Protein AF-A0A7W6WIS1-F1 (afdb_monomer)

Structure (mmCIF, N/CA/C/O backbone):
data_AF-A0A7W6WIS1-F1
#
_entry.id   AF-A0A7W6WIS1-F1
#
loop_
_atom_site.group_PDB
_atom_site.id
_atom_site.type_symbol
_atom_site.label_atom_id
_atom_site.label_alt_id
_atom_site.label_comp_id
_atom_site.label_asym_id
_atom_site.label_entity_id
_atom_site.label_seq_id
_atom_site.pdbx_PDB_ins_code
_atom_site.Cartn_x
_atom_site.Cartn_y
_atom_site.Cartn_z
_atom_site.occupancy
_atom_site.B_iso_or_equiv
_atom_site.auth_seq_id
_atom_site.auth_comp_id
_atom_site.auth_asym_id
_atom_site.auth_atom_id
_atom_site.pdbx_PDB_model_num
ATOM 1 N N . MET A 1 1 ? -1.679 -9.672 -20.463 1.00 45.22 1 MET A N 1
ATOM 2 C CA . MET A 1 1 ? -1.069 -9.998 -19.154 1.00 45.22 1 MET A CA 1
ATOM 3 C C . MET A 1 1 ? -0.743 -8.676 -18.478 1.00 45.22 1 MET A C 1
ATOM 5 O O . MET A 1 1 ? -0.171 -7.829 -19.155 1.00 45.22 1 MET A O 1
ATOM 9 N N . LEU A 1 2 ? -1.171 -8.458 -17.230 1.00 54.41 2 LEU A N 1
ATOM 10 C CA . LEU A 1 2 ? -0.867 -7.223 -16.492 1.00 54.41 2 LEU A CA 1
ATOM 11 C C . LEU A 1 2 ? 0.646 -7.152 -16.277 1.00 54.41 2 LEU A C 1
ATOM 13 O O . LEU A 1 2 ? 1.228 -8.064 -15.689 1.00 54.41 2 LEU A O 1
ATOM 17 N N . LYS A 1 3 ? 1.288 -6.112 -16.811 1.00 75.94 3 LYS A N 1
ATOM 18 C CA . LYS A 1 3 ? 2.716 -5.878 -16.600 1.00 75.94 3 LYS A CA 1
ATOM 19 C C . LYS A 1 3 ? 2.885 -5.294 -15.207 1.00 75.94 3 LYS A C 1
ATOM 21 O O . LYS A 1 3 ? 2.456 -4.173 -14.969 1.00 75.94 3 LYS A O 1
ATOM 26 N N . ARG A 1 4 ? 3.497 -6.053 -14.304 1.00 81.88 4 ARG A N 1
ATOM 27 C CA . ARG A 1 4 ? 3.847 -5.586 -12.961 1.00 81.88 4 ARG A CA 1
ATOM 28 C C . ARG A 1 4 ? 5.350 -5.503 -12.829 1.00 81.88 4 ARG A C 1
ATOM 30 O O . ARG A 1 4 ? 6.071 -6.318 -13.407 1.00 81.88 4 ARG A O 1
ATOM 37 N N . THR A 1 5 ? 5.816 -4.526 -12.069 1.00 92.19 5 THR A N 1
ATOM 38 C CA . THR A 1 5 ? 7.228 -4.423 -11.724 1.00 92.19 5 THR A CA 1
ATOM 39 C C . THR A 1 5 ? 7.525 -5.216 -10.445 1.00 92.19 5 THR A C 1
ATOM 41 O O . THR A 1 5 ? 6.625 -5.500 -9.638 1.00 92.19 5 THR A O 1
ATOM 44 N N . PRO A 1 6 ? 8.800 -5.557 -10.188 1.00 92.00 6 PRO A N 1
ATOM 45 C CA . PRO A 1 6 ? 9.217 -6.105 -8.901 1.00 92.00 6 PRO A CA 1
ATOM 46 C C . PRO A 1 6 ? 8.901 -5.178 -7.727 1.00 92.00 6 PRO A C 1
ATOM 48 O O . PRO A 1 6 ? 8.601 -5.664 -6.637 1.00 92.00 6 PRO A O 1
ATOM 51 N N . ILE A 1 7 ? 8.945 -3.857 -7.949 1.00 95.12 7 ILE A N 1
ATOM 52 C CA . ILE A 1 7 ? 8.652 -2.846 -6.928 1.00 95.12 7 ILE A CA 1
ATOM 53 C C . ILE A 1 7 ? 7.177 -2.957 -6.529 1.00 95.12 7 ILE A C 1
ATOM 55 O O . ILE A 1 7 ? 6.879 -3.191 -5.356 1.00 95.12 7 ILE A O 1
ATOM 59 N N . GLY A 1 8 ? 6.262 -2.895 -7.503 1.00 94.88 8 GLY A N 1
ATOM 60 C CA . GLY A 1 8 ? 4.827 -3.042 -7.258 1.00 94.88 8 GLY A CA 1
ATOM 61 C C . GLY A 1 8 ? 4.466 -4.383 -6.630 1.00 94.88 8 GLY A C 1
ATOM 62 O O . GLY A 1 8 ? 3.729 -4.423 -5.647 1.00 94.88 8 GLY A O 1
ATOM 63 N N . THR A 1 9 ? 5.057 -5.482 -7.108 1.00 93.25 9 THR A N 1
ATOM 64 C CA . THR A 1 9 ? 4.835 -6.823 -6.535 1.00 93.25 9 THR A CA 1
ATOM 65 C C . THR A 1 9 ? 5.248 -6.890 -5.065 1.00 93.25 9 THR A C 1
ATOM 67 O O . THR A 1 9 ? 4.516 -7.425 -4.229 1.00 93.25 9 THR A O 1
ATOM 70 N N . ARG A 1 10 ? 6.410 -6.325 -4.720 1.00 95.31 10 ARG A N 1
ATOM 71 C CA . ARG A 1 10 ? 6.910 -6.331 -3.344 1.00 95.31 10 ARG A CA 1
ATOM 72 C C . ARG A 1 10 ? 5.985 -5.554 -2.411 1.00 95.31 10 ARG A C 1
ATOM 74 O O . ARG A 1 10 ? 5.647 -6.073 -1.351 1.00 95.31 10 ARG A O 1
ATOM 81 N N . PHE A 1 11 ? 5.561 -4.350 -2.793 1.00 96.62 11 PHE A N 1
ATOM 82 C CA . PHE A 1 11 ? 4.676 -3.536 -1.955 1.00 96.62 11 PHE A CA 1
ATOM 83 C C . PHE A 1 11 ? 3.240 -4.063 -1.915 1.00 96.62 11 PHE A C 1
ATOM 85 O O . PHE A 1 11 ? 2.631 -4.045 -0.850 1.00 96.62 11 PHE A O 1
ATOM 92 N N . PHE A 1 12 ? 2.732 -4.652 -2.999 1.00 93.50 12 PHE A N 1
ATOM 93 C CA . PHE A 1 12 ? 1.453 -5.364 -2.977 1.00 93.50 12 PHE A CA 1
ATOM 94 C C . PHE A 1 12 ? 1.446 -6.502 -1.944 1.00 93.50 12 PHE A C 1
ATOM 96 O O . PHE A 1 12 ? 0.488 -6.645 -1.186 1.00 93.50 12 PHE A O 1
ATOM 103 N N . ASN A 1 13 ? 2.541 -7.262 -1.841 1.00 94.25 13 ASN A N 1
ATOM 104 C CA . ASN A 1 13 ? 2.677 -8.303 -0.821 1.00 94.25 13 ASN A CA 1
ATOM 105 C C . ASN A 1 13 ? 2.748 -7.732 0.605 1.00 94.25 13 ASN A C 1
ATOM 107 O O . ASN A 1 13 ? 2.237 -8.360 1.530 1.00 94.25 13 ASN A O 1
ATOM 111 N N . GLN A 1 14 ? 3.342 -6.550 0.805 1.00 95.50 14 GLN A N 1
ATOM 112 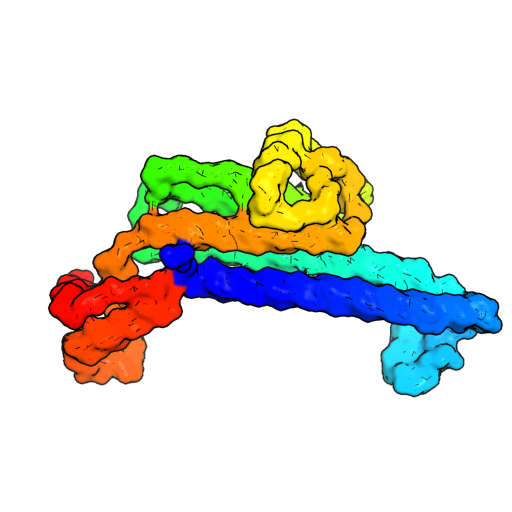C CA . GLN A 1 14 ? 3.296 -5.881 2.113 1.00 95.50 14 GLN A CA 1
ATOM 113 C C . GLN A 1 14 ? 1.877 -5.429 2.467 1.00 95.50 14 GLN A C 1
ATOM 115 O O . GLN A 1 14 ? 1.457 -5.586 3.608 1.00 95.50 14 GLN A O 1
ATOM 120 N N . MET A 1 15 ? 1.100 -4.963 1.488 1.00 93.69 15 MET A N 1
ATOM 121 C CA . MET A 1 15 ? -0.306 -4.619 1.703 1.00 93.69 15 MET A CA 1
ATOM 122 C C . MET A 1 15 ? -1.174 -5.835 2.035 1.00 93.69 15 MET A C 1
ATOM 124 O O . MET A 1 15 ? -2.085 -5.719 2.848 1.00 93.69 15 MET A O 1
ATOM 128 N N . ILE A 1 16 ? -0.895 -7.003 1.441 1.00 92.94 16 ILE A N 1
ATOM 129 C CA . ILE A 1 16 ? -1.543 -8.262 1.847 1.00 92.94 16 ILE A CA 1
ATOM 130 C C . ILE A 1 16 ? -1.246 -8.541 3.320 1.00 92.94 16 ILE A C 1
ATOM 132 O O . ILE A 1 16 ? -2.168 -8.758 4.093 1.00 92.94 16 ILE A O 1
ATOM 136 N N . ARG A 1 17 ? 0.022 -8.441 3.734 1.00 92.75 17 ARG A N 1
ATOM 137 C CA . ARG A 1 17 ? 0.398 -8.645 5.139 1.00 92.75 17 ARG A CA 1
ATOM 138 C C . ARG A 1 17 ? -0.292 -7.651 6.070 1.00 92.75 17 ARG A C 1
ATOM 140 O O . ARG A 1 17 ? -0.770 -8.062 7.117 1.00 92.75 17 ARG A O 1
ATOM 147 N N . ALA A 1 18 ? -0.367 -6.372 5.698 1.00 91.25 18 ALA A N 1
ATOM 148 C CA . ALA A 1 18 ? -1.072 -5.359 6.484 1.00 91.25 18 ALA A CA 1
ATOM 149 C C . ALA A 1 18 ? -2.564 -5.695 6.638 1.00 91.25 18 ALA A C 1
ATOM 151 O O . ALA A 1 18 ? -3.105 -5.616 7.738 1.00 91.25 18 ALA A O 1
ATOM 152 N N . ASN A 1 19 ? -3.203 -6.136 5.551 1.00 92.62 19 ASN A N 1
ATOM 153 C CA . ASN A 1 19 ? -4.582 -6.607 5.573 1.00 92.62 19 ASN A CA 1
ATOM 154 C C . ASN A 1 19 ? -4.755 -7.822 6.495 1.00 92.62 19 ASN A C 1
ATOM 156 O O . ASN A 1 19 ? -5.650 -7.827 7.332 1.00 92.62 19 ASN A O 1
ATOM 160 N N . ASP A 1 20 ? -3.879 -8.822 6.387 1.00 93.31 20 ASP A N 1
ATOM 161 C CA . ASP A 1 20 ? -3.940 -10.029 7.216 1.00 93.31 20 ASP A CA 1
ATOM 162 C C . ASP A 1 20 ? -3.787 -9.697 8.706 1.00 93.31 20 ASP A C 1
ATOM 164 O O . ASP A 1 20 ? -4.492 -10.266 9.537 1.00 93.31 20 ASP A O 1
ATOM 168 N N . GLN A 1 21 ? -2.921 -8.737 9.057 1.00 91.50 21 GLN A N 1
ATOM 169 C CA . GLN A 1 21 ? -2.792 -8.249 10.434 1.00 91.50 21 GLN A CA 1
ATOM 170 C C . GLN A 1 21 ? -4.061 -7.534 10.917 1.00 91.50 21 GLN A C 1
ATOM 172 O O . GLN A 1 21 ? -4.495 -7.771 12.044 1.00 91.50 21 GLN A O 1
ATOM 177 N N . ALA A 1 22 ? -4.693 -6.715 10.070 1.00 91.62 22 ALA A N 1
ATOM 178 C CA . ALA A 1 22 ? -5.959 -6.062 10.397 1.00 91.62 22 ALA A CA 1
ATOM 179 C C . ALA A 1 22 ? -7.079 -7.094 10.628 1.00 91.62 22 ALA A C 1
ATOM 181 O O . ALA A 1 22 ? -7.798 -7.023 11.625 1.00 91.62 22 ALA A O 1
ATOM 182 N N . CYS A 1 23 ? -7.188 -8.094 9.747 1.00 92.38 23 CYS A N 1
ATOM 183 C CA . CYS A 1 23 ? -8.146 -9.190 9.883 1.00 92.38 23 CYS A CA 1
ATOM 184 C C . CYS A 1 23 ? -7.886 -10.019 11.144 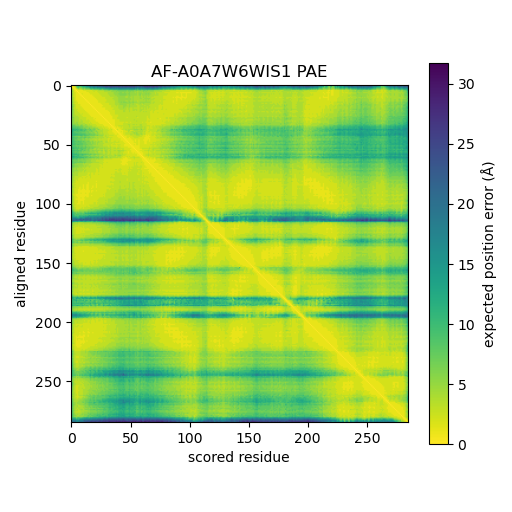1.00 92.38 23 CYS A C 1
ATOM 186 O O . CYS A 1 23 ? -8.823 -10.337 11.875 1.00 92.38 23 CYS A O 1
ATOM 188 N N . TYR A 1 24 ? -6.622 -10.346 11.424 1.00 92.38 24 TYR A N 1
ATOM 189 C CA . TYR A 1 24 ? -6.246 -11.090 12.621 1.00 92.38 24 TYR A CA 1
ATOM 190 C C . TYR A 1 24 ? -6.569 -10.312 13.901 1.00 92.38 24 TYR A C 1
ATOM 192 O O . TYR A 1 24 ? -7.156 -10.879 14.818 1.00 92.38 24 TYR A O 1
ATOM 200 N N . SER A 1 25 ? -6.267 -9.011 13.946 1.00 91.56 25 SER A N 1
ATOM 201 C CA . SER A 1 25 ? -6.617 -8.144 15.075 1.00 91.56 25 SER A CA 1
ATOM 202 C C . SER A 1 25 ? -8.134 -8.087 15.290 1.00 91.56 25 SER A C 1
ATOM 204 O O . SER A 1 25 ? -8.600 -8.317 16.406 1.00 91.56 25 SER A O 1
ATOM 206 N N . ALA A 1 26 ? -8.920 -7.876 14.228 1.00 91.38 26 ALA A N 1
ATOM 207 C CA . ALA A 1 26 ? -10.381 -7.877 14.315 1.00 91.38 26 ALA A CA 1
ATOM 208 C C . ALA A 1 26 ? -10.930 -9.221 14.833 1.00 91.38 26 ALA A C 1
ATOM 210 O O . ALA A 1 26 ? -11.784 -9.239 15.721 1.00 91.38 26 ALA A O 1
ATOM 211 N N . LEU A 1 27 ? -10.395 -10.344 14.339 1.00 93.69 27 LEU A N 1
ATOM 212 C CA . LEU A 1 27 ? -10.751 -11.686 14.802 1.00 93.69 27 LEU A CA 1
ATOM 213 C C . LEU A 1 27 ? -10.435 -11.875 16.292 1.00 93.69 27 LEU A C 1
ATOM 215 O O . LEU A 1 27 ? -11.295 -12.330 17.046 1.00 93.69 27 LEU A O 1
ATOM 219 N N . GLN A 1 28 ? -9.223 -11.509 16.722 1.00 93.62 28 GLN A N 1
ATOM 220 C CA . GLN A 1 28 ? -8.799 -11.608 18.119 1.00 93.62 28 GLN A CA 1
ATOM 221 C C . GLN A 1 28 ? -9.699 -10.789 19.044 1.00 93.62 28 GLN A C 1
ATOM 223 O O . GLN A 1 28 ? -10.125 -11.295 20.078 1.00 93.62 28 GLN A O 1
ATOM 228 N N . HIS A 1 29 ? -10.020 -9.547 18.676 1.00 92.88 29 HIS A N 1
ATOM 229 C CA . HIS A 1 29 ? -10.874 -8.689 19.495 1.00 92.88 29 HIS A CA 1
ATOM 230 C C . HIS A 1 29 ? -12.315 -9.203 19.569 1.00 92.88 29 HIS A C 1
ATOM 232 O O . HIS A 1 29 ? -12.900 -9.207 20.652 1.00 92.88 29 HIS A O 1
ATOM 238 N N . ALA A 1 30 ? -12.869 -9.696 18.457 1.00 92.00 30 ALA A N 1
ATOM 239 C CA . ALA A 1 30 ? -14.208 -10.279 18.433 1.00 92.00 30 ALA A CA 1
ATOM 240 C C . ALA A 1 30 ? -14.312 -11.559 19.282 1.00 92.00 30 ALA A C 1
ATOM 242 O O . ALA A 1 30 ? -15.342 -11.804 19.912 1.00 92.00 30 ALA A O 1
ATOM 243 N N . GLU A 1 31 ? -13.265 -12.386 19.296 1.00 94.06 31 GLU A N 1
ATOM 244 C CA . GLU A 1 31 ? -13.190 -13.581 20.141 1.00 94.06 31 GLU A CA 1
ATOM 245 C C . GLU A 1 31 ? -12.989 -13.221 21.617 1.00 94.06 31 GLU A C 1
ATOM 247 O O . GLU A 1 31 ? -13.728 -13.696 22.478 1.00 94.06 31 GLU A O 1
ATOM 252 N N . PHE A 1 32 ? -12.051 -12.318 21.912 1.00 91.56 32 PHE A N 1
ATOM 253 C CA . PHE A 1 32 ? -11.785 -11.854 23.271 1.00 91.56 32 PHE A CA 1
ATOM 254 C C . PHE A 1 32 ? -13.034 -11.248 23.914 1.00 91.56 32 PHE A C 1
ATOM 256 O O . PHE A 1 32 ? -13.382 -11.617 25.032 1.00 91.56 32 PHE A O 1
ATOM 263 N N . ALA A 1 33 ? -13.754 -10.380 23.193 1.00 91.75 33 ALA A N 1
ATOM 264 C CA . ALA A 1 33 ? -14.995 -9.773 23.672 1.00 91.75 33 ALA A CA 1
ATOM 265 C C . ALA A 1 33 ? -16.041 -10.825 24.080 1.00 91.75 33 ALA A C 1
ATOM 267 O O . ALA A 1 33 ? -16.691 -10.672 25.113 1.00 91.75 33 ALA A O 1
ATOM 268 N N . ARG A 1 34 ? -16.168 -11.919 23.312 1.00 91.12 34 ARG A N 1
ATOM 269 C CA . ARG A 1 34 ? -17.072 -13.032 23.642 1.00 91.12 34 ARG A CA 1
ATOM 270 C C . ARG A 1 34 ? -16.646 -13.761 24.914 1.00 91.12 34 ARG A C 1
ATOM 272 O O . ARG A 1 34 ? -17.498 -14.063 25.744 1.00 91.12 34 ARG A O 1
ATOM 279 N N . GLN A 1 35 ? -15.350 -14.004 25.091 1.00 88.50 35 GLN A N 1
ATOM 280 C CA . GLN A 1 35 ? -14.822 -14.709 26.263 1.00 88.50 35 GLN A CA 1
ATOM 281 C C . GLN A 1 35 ? -14.949 -13.887 27.550 1.00 88.50 35 GLN A C 1
ATOM 283 O O . GLN A 1 35 ? -15.300 -14.427 28.598 1.00 88.50 35 GLN A O 1
ATOM 288 N N . VAL A 1 36 ? -14.701 -12.575 27.488 1.00 90.88 36 VAL A N 1
ATOM 289 C CA . VAL A 1 36 ? -14.736 -11.720 28.686 1.00 90.88 36 VAL A CA 1
ATOM 290 C C . VAL A 1 36 ? -16.132 -11.257 29.080 1.00 90.88 36 VAL A C 1
ATOM 292 O O . VAL A 1 36 ? -16.307 -10.824 30.214 1.00 90.88 36 VAL A O 1
ATOM 295 N N . ALA A 1 37 ? -17.129 -11.362 28.196 1.00 91.06 37 ALA A N 1
ATOM 296 C CA . ALA A 1 37 ? -18.491 -10.911 28.482 1.00 91.06 37 ALA A CA 1
ATOM 297 C C . ALA A 1 37 ? -19.093 -11.591 29.726 1.00 91.06 37 ALA A C 1
ATOM 299 O O . ALA A 1 37 ? -19.661 -10.911 30.576 1.00 91.06 37 ALA A O 1
ATOM 300 N N . GLY A 1 38 ? -18.923 -12.912 29.868 1.00 90.00 38 GLY A N 1
ATOM 301 C CA . GLY A 1 38 ? -19.389 -13.648 31.051 1.00 90.00 38 GLY A CA 1
ATOM 302 C C . GLY A 1 38 ? -18.622 -13.261 32.317 1.00 90.00 38 GLY A C 1
ATOM 303 O O . GLY A 1 38 ? -19.218 -12.959 33.347 1.00 90.00 38 GLY A O 1
ATOM 304 N N . LEU A 1 39 ? -17.296 -13.154 32.210 1.00 88.94 39 LEU A N 1
ATOM 305 C CA . LEU A 1 39 ? -16.412 -12.785 33.321 1.00 88.94 39 LEU A CA 1
ATOM 306 C C . LEU A 1 39 ? -16.704 -11.379 33.862 1.00 88.94 39 LEU A C 1
ATOM 308 O O . LEU A 1 39 ? -16.693 -11.164 35.073 1.00 88.94 39 LEU A O 1
ATOM 312 N N . ALA A 1 40 ? -16.997 -10.430 32.970 1.00 89.75 40 ALA A N 1
ATOM 313 C CA . ALA A 1 40 ? -17.369 -9.065 33.322 1.00 89.75 40 ALA A CA 1
ATOM 314 C C . ALA A 1 40 ? -18.693 -8.993 34.102 1.00 89.75 40 ALA A C 1
ATOM 316 O O . ALA A 1 40 ? -18.855 -8.095 34.925 1.00 89.75 40 ALA A O 1
ATOM 317 N N . LEU A 1 41 ? -19.620 -9.929 33.865 1.00 90.75 41 LEU A N 1
ATOM 318 C CA . LEU A 1 41 ? -20.892 -10.022 34.588 1.00 90.75 41 LEU A CA 1
ATOM 319 C C . LEU A 1 41 ? -20.741 -10.740 35.932 1.00 90.75 41 LEU A C 1
ATOM 321 O O . LEU A 1 41 ? -21.304 -10.302 36.930 1.00 90.75 41 LEU A O 1
ATOM 325 N N . GLU A 1 42 ? -19.985 -11.837 35.963 1.00 93.62 42 GLU A N 1
ATOM 326 C CA . GLU A 1 42 ? -19.843 -12.682 37.152 1.00 93.62 42 GLU A CA 1
ATOM 327 C C . GLU A 1 42 ? -18.916 -12.073 38.208 1.00 93.62 42 GLU A C 1
ATOM 329 O O . GLU A 1 42 ? -19.165 -12.195 39.408 1.00 93.62 42 GLU A O 1
ATOM 334 N N . ARG A 1 43 ? -17.821 -11.437 37.775 1.00 94.31 43 ARG A N 1
ATOM 335 C CA . ARG A 1 43 ? -16.760 -10.934 38.659 1.00 94.31 43 ARG A CA 1
ATOM 336 C C . ARG A 1 43 ? -16.271 -9.550 38.215 1.00 94.31 43 ARG A C 1
ATOM 338 O O . ARG A 1 43 ? -15.079 -9.396 37.950 1.00 94.31 43 ARG A O 1
ATOM 345 N N . PRO A 1 44 ? -17.144 -8.526 38.159 1.00 95.12 44 PRO A N 1
ATOM 346 C CA . PRO A 1 44 ? -16.817 -7.222 37.574 1.00 95.12 44 PRO A CA 1
ATOM 347 C C . PRO A 1 44 ? -15.586 -6.554 38.198 1.00 95.12 44 PRO A C 1
ATOM 349 O O . PRO A 1 44 ? -14.835 -5.891 37.484 1.00 95.12 44 PRO A O 1
ATOM 352 N N . ASP A 1 45 ? -15.361 -6.757 39.500 1.00 97.06 45 ASP A N 1
ATOM 353 C CA . ASP A 1 45 ? -14.280 -6.125 40.261 1.00 97.06 45 ASP A CA 1
ATOM 354 C C . ASP A 1 45 ? -12.971 -6.917 40.310 1.00 97.06 45 ASP A C 1
ATOM 356 O O . ASP A 1 45 ? -11.955 -6.369 40.740 1.00 97.06 45 ASP A O 1
ATOM 360 N N . ALA A 1 46 ? -12.970 -8.181 39.874 1.00 95.69 46 ALA A N 1
ATOM 361 C CA . ALA A 1 46 ? -11.757 -8.989 39.879 1.00 95.69 46 ALA A CA 1
ATOM 362 C C . ALA A 1 46 ? -10.740 -8.412 38.888 1.00 95.69 46 ALA A C 1
ATOM 364 O O . ALA A 1 46 ? -11.089 -8.037 37.761 1.00 95.69 46 ALA A O 1
ATOM 365 N N . PHE A 1 47 ? -9.473 -8.341 39.292 1.00 96.06 47 PHE A N 1
ATOM 366 C CA . PHE A 1 47 ? -8.416 -7.921 38.383 1.00 96.06 47 PHE A CA 1
ATOM 367 C C . PHE A 1 47 ? -8.086 -9.029 37.380 1.00 96.06 47 PHE A C 1
ATOM 369 O O . PHE A 1 47 ? -8.209 -10.218 37.660 1.00 96.06 47 PHE A O 1
ATOM 376 N N . THR A 1 48 ? -7.606 -8.640 36.202 1.00 93.19 48 THR A N 1
ATOM 377 C CA . THR A 1 48 ? -7.104 -9.536 35.137 1.00 93.19 48 THR A CA 1
ATOM 378 C C . THR A 1 48 ? -6.215 -10.677 35.636 1.00 93.19 48 THR A C 1
ATOM 380 O O . THR A 1 48 ? -6.369 -11.805 35.179 1.00 93.19 48 THR A O 1
ATOM 383 N N . ALA A 1 49 ? -5.315 -10.406 36.581 1.00 94.38 49 ALA A N 1
ATOM 384 C CA . ALA A 1 49 ? -4.437 -11.386 37.215 1.00 94.38 49 ALA A CA 1
ATOM 385 C C . ALA A 1 49 ? -5.190 -12.504 37.954 1.00 94.38 49 ALA A C 1
ATOM 387 O O . ALA A 1 49 ? -4.731 -13.642 37.991 1.00 94.38 49 ALA A O 1
ATOM 388 N N . GLU A 1 50 ? -6.348 -12.185 38.530 1.00 94.12 50 GLU A N 1
ATOM 389 C CA . GLU A 1 50 ? -7.199 -13.123 39.269 1.00 94.12 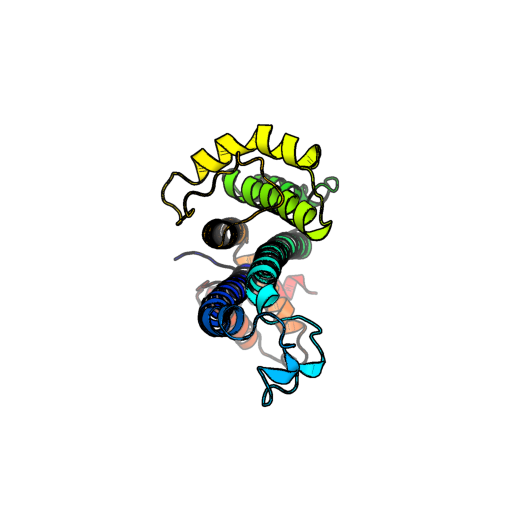50 GLU A CA 1
ATOM 390 C C . GLU A 1 50 ? -8.115 -13.943 38.351 1.00 94.12 50 GLU A C 1
ATOM 392 O O . GLU A 1 50 ? -8.721 -14.923 38.789 1.00 94.12 50 GLU A O 1
ATOM 397 N N . ILE A 1 51 ? -8.273 -13.501 37.102 1.00 92.88 51 ILE A N 1
ATOM 398 C CA . ILE A 1 51 ? -9.176 -14.095 36.112 1.00 92.88 51 ILE A CA 1
ATOM 399 C C . ILE A 1 51 ? -8.396 -14.949 35.110 1.00 92.88 51 ILE A C 1
ATOM 401 O O . ILE A 1 51 ? -8.858 -16.013 34.715 1.00 92.88 51 ILE A O 1
ATOM 405 N N . PHE A 1 52 ? -7.200 -14.506 34.720 1.00 92.50 52 PHE A N 1
ATOM 406 C CA . PHE A 1 52 ? -6.334 -15.174 33.750 1.00 92.50 52 PHE A CA 1
ATOM 407 C C . PHE A 1 52 ? -5.054 -15.680 34.421 1.00 92.50 52 PHE A C 1
ATOM 409 O O . PHE A 1 52 ? -3.953 -15.238 34.092 1.00 92.50 52 PHE A O 1
ATOM 416 N N . THR A 1 53 ? -5.197 -16.610 35.366 1.00 93.88 53 THR A N 1
ATOM 417 C CA . THR A 1 53 ? -4.091 -17.109 36.206 1.00 93.88 53 THR A CA 1
ATOM 418 C C . THR A 1 53 ? -2.965 -17.767 35.412 1.00 93.88 53 THR A C 1
ATOM 420 O O . THR A 1 53 ? -1.806 -17.685 35.809 1.00 93.88 53 THR A O 1
ATOM 423 N N . ASP A 1 54 ? -3.293 -18.363 34.265 1.00 94.69 54 ASP A N 1
ATOM 424 C CA . ASP A 1 54 ? -2.328 -19.064 33.410 1.00 94.69 54 ASP A CA 1
ATOM 425 C C . ASP A 1 54 ? -1.706 -18.156 32.335 1.00 94.69 54 ASP A C 1
ATOM 427 O O . ASP A 1 54 ? -0.812 -18.575 31.598 1.00 94.69 54 ASP A O 1
ATOM 431 N N . ASN A 1 55 ? -2.159 -16.901 32.216 1.00 92.50 55 ASN A N 1
ATOM 432 C CA . ASN A 1 55 ? -1.623 -15.963 31.236 1.00 92.50 55 ASN A CA 1
ATOM 433 C C . ASN A 1 55 ? -0.432 -15.186 31.835 1.00 92.50 55 ASN A C 1
ATOM 435 O O . ASN A 1 55 ? -0.630 -14.346 32.720 1.00 92.50 55 ASN A O 1
ATOM 439 N N . PRO A 1 56 ? 0.801 -15.359 31.312 1.00 94.38 56 PRO A N 1
ATOM 440 C CA . PRO A 1 56 ? 2.001 -14.737 31.881 1.00 94.38 56 PRO A CA 1
ATOM 441 C C . PRO A 1 56 ? 2.012 -13.203 31.779 1.00 94.38 56 PRO A C 1
ATOM 443 O O . PRO A 1 56 ? 2.846 -12.541 32.401 1.00 94.38 56 PRO A O 1
ATOM 446 N N . TYR A 1 57 ? 1.102 -12.615 31.000 1.00 93.88 57 TYR A N 1
ATOM 447 C CA . TYR A 1 57 ? 0.976 -11.173 30.824 1.00 93.88 57 TYR A CA 1
ATOM 448 C C . TYR A 1 57 ? -0.153 -10.553 31.655 1.00 93.88 57 TYR A C 1
ATOM 450 O O . TYR A 1 57 ? -0.206 -9.327 31.745 1.00 93.88 57 TYR A O 1
ATOM 458 N N . ALA A 1 58 ? -1.016 -11.348 32.301 1.00 92.56 58 ALA A N 1
ATOM 459 C CA . ALA A 1 58 ? -2.168 -10.836 33.049 1.00 92.56 58 ALA A CA 1
ATOM 460 C C . ALA A 1 58 ? -1.758 -9.859 34.163 1.00 92.56 58 ALA A C 1
ATOM 462 O O . ALA A 1 58 ? -2.330 -8.778 34.285 1.00 92.56 58 ALA A O 1
ATOM 463 N N . MET A 1 59 ? -0.677 -10.172 34.886 1.00 92.19 59 MET A N 1
ATOM 464 C CA . MET A 1 59 ? -0.104 -9.315 35.936 1.00 92.19 59 MET A CA 1
ATOM 465 C C . MET A 1 59 ? 0.380 -7.945 35.432 1.00 92.19 59 MET A C 1
ATOM 467 O O . MET A 1 59 ? 0.571 -7.032 36.232 1.00 92.19 59 MET A O 1
ATOM 471 N N . ARG A 1 60 ? 0.616 -7.782 34.122 1.00 93.50 60 ARG A N 1
ATOM 472 C CA . ARG A 1 60 ? 1.087 -6.515 33.533 1.00 93.50 60 ARG A CA 1
ATOM 473 C C . ARG A 1 60 ? -0.050 -5.565 33.173 1.00 93.50 60 ARG A C 1
ATOM 475 O O . ARG A 1 60 ? 0.208 -4.399 32.891 1.00 93.50 60 ARG A O 1
ATOM 482 N N . MET A 1 61 ? -1.289 -6.050 33.155 1.00 90.81 61 MET A N 1
ATOM 483 C CA . MET A 1 61 ? -2.452 -5.272 32.754 1.00 90.81 61 MET A CA 1
ATOM 484 C C . MET A 1 61 ? -3.322 -4.990 33.972 1.00 90.81 61 MET A C 1
ATOM 486 O O . MET A 1 61 ? -4.131 -5.821 34.354 1.00 90.81 61 MET A O 1
ATOM 490 N N . TYR A 1 62 ? -3.185 -3.816 34.581 1.00 91.06 62 TYR A N 1
ATOM 491 C CA . TYR A 1 62 ? -3.960 -3.453 35.769 1.00 91.06 62 TYR A CA 1
ATOM 492 C C . TYR A 1 62 ? -5.364 -2.952 35.390 1.00 91.06 62 TYR A C 1
ATOM 494 O O . TYR A 1 62 ? -5.600 -1.750 35.276 1.00 91.06 62 TYR A O 1
ATOM 502 N N . ARG A 1 63 ? -6.281 -3.888 35.120 1.00 94.06 63 ARG A N 1
ATOM 503 C CA . ARG A 1 63 ? -7.680 -3.623 34.743 1.00 94.06 63 ARG A CA 1
ATOM 504 C C . ARG A 1 63 ? -8.620 -4.599 35.438 1.00 94.06 63 ARG A C 1
ATOM 506 O O . ARG A 1 63 ? -8.241 -5.746 35.683 1.00 94.06 63 ARG A O 1
ATOM 513 N N . ARG A 1 64 ? -9.842 -4.147 35.716 1.00 96.31 64 ARG A N 1
ATOM 514 C CA . ARG A 1 64 ? -10.916 -4.995 36.259 1.00 96.31 64 ARG A CA 1
ATOM 515 C C . ARG A 1 64 ? -11.682 -5.701 35.141 1.00 96.31 64 ARG A C 1
ATOM 517 O O . ARG A 1 64 ? -11.728 -5.191 34.022 1.00 96.31 64 ARG A O 1
ATOM 524 N N . ALA A 1 65 ? -12.319 -6.834 35.440 1.00 94.00 65 ALA A N 1
ATOM 525 C CA . ALA A 1 65 ? -13.107 -7.608 34.472 1.00 94.00 65 ALA A CA 1
ATOM 526 C C . ALA A 1 65 ? -14.151 -6.753 33.742 1.00 94.00 65 ALA A C 1
ATOM 528 O O . ALA A 1 65 ? -14.253 -6.808 32.516 1.00 94.00 65 ALA A O 1
ATOM 529 N N . GLY A 1 66 ? -14.883 -5.921 34.494 1.00 94.69 66 GLY A N 1
ATOM 530 C CA . GLY A 1 66 ? -15.925 -5.043 33.958 1.00 94.69 66 GLY A CA 1
ATOM 531 C C . GLY A 1 66 ? -15.410 -4.006 32.952 1.00 94.69 66 GLY A C 1
ATOM 532 O O . GLY A 1 66 ? -16.168 -3.518 32.119 1.00 94.69 66 GLY A O 1
ATOM 533 N N . GLU A 1 67 ? -14.111 -3.698 32.975 1.00 95.25 67 GLU A N 1
ATOM 534 C CA . GLU A 1 67 ? -13.475 -2.724 32.081 1.00 95.25 67 GLU A CA 1
ATOM 535 C C . GLU A 1 67 ? -12.943 -3.362 30.787 1.00 95.25 67 GLU A C 1
ATOM 537 O O . GLU A 1 67 ? -12.598 -2.646 29.844 1.00 95.25 67 GLU A O 1
ATOM 542 N N . LEU A 1 68 ? -12.863 -4.698 30.716 1.00 93.25 68 LEU A N 1
ATOM 543 C CA . LEU A 1 68 ? -12.206 -5.411 29.615 1.00 93.25 68 LEU A CA 1
ATOM 544 C C . LEU A 1 68 ? -12.925 -5.259 28.277 1.00 93.25 68 LEU A C 1
ATOM 546 O O . LEU A 1 68 ? -12.261 -5.181 27.245 1.00 93.25 68 LEU A O 1
ATOM 550 N N . GLY A 1 69 ? -14.258 -5.182 28.283 1.00 91.88 69 GLY A N 1
ATOM 551 C CA . GLY A 1 69 ? -15.050 -4.947 27.074 1.00 91.88 69 GLY A CA 1
ATOM 552 C C . GLY A 1 69 ? -14.737 -3.584 26.440 1.00 91.88 69 GLY A C 1
ATOM 553 O O . GLY A 1 69 ? -14.225 -3.546 25.318 1.00 91.88 69 GLY A O 1
ATOM 554 N N . PRO A 1 70 ? -14.968 -2.464 27.156 1.00 92.12 70 PRO A N 1
ATOM 555 C CA . PRO A 1 70 ? -14.624 -1.127 26.670 1.00 92.12 70 PRO A CA 1
ATOM 556 C C . PRO A 1 70 ? -13.142 -0.974 26.306 1.00 92.12 70 PRO A C 1
ATOM 558 O O . PRO A 1 70 ? -12.819 -0.398 25.268 1.00 92.12 70 PRO A O 1
ATOM 561 N N . PHE A 1 71 ? -12.234 -1.530 27.117 1.00 92.81 71 PHE A N 1
ATOM 562 C CA . PHE A 1 71 ? -10.801 -1.518 26.822 1.00 92.81 71 PHE A CA 1
ATOM 563 C C . PHE A 1 71 ? -10.473 -2.275 25.527 1.00 92.81 71 PHE A C 1
ATOM 565 O O . PHE A 1 71 ? -9.708 -1.779 24.701 1.00 92.81 71 PHE A O 1
ATOM 572 N N . GLY A 1 72 ? -11.080 -3.446 25.316 1.00 92.44 72 GLY A N 1
ATOM 573 C CA . GLY A 1 72 ? -10.927 -4.234 24.096 1.00 92.44 72 GLY A CA 1
ATOM 574 C C . GLY A 1 72 ? -11.410 -3.487 22.854 1.00 92.44 72 GLY A C 1
ATOM 575 O O . GLY A 1 72 ? -10.698 -3.465 21.854 1.00 92.44 72 GLY A O 1
ATOM 576 N N . ALA A 1 73 ? -12.563 -2.816 22.930 1.00 90.75 73 ALA A N 1
ATOM 577 C CA . ALA A 1 73 ? -13.087 -1.997 21.836 1.00 90.75 73 ALA A CA 1
ATOM 578 C C . ALA A 1 73 ? -12.167 -0.806 21.505 1.00 90.75 73 ALA A C 1
ATOM 580 O O . ALA A 1 73 ? -11.875 -0.552 20.335 1.00 90.75 73 ALA A O 1
ATOM 581 N N . ALA A 1 74 ? -11.647 -0.113 22.523 1.00 91.75 74 ALA A N 1
ATOM 582 C CA . ALA A 1 74 ? -10.680 0.967 22.330 1.00 91.75 74 ALA A CA 1
ATOM 583 C C . ALA A 1 74 ? -9.357 0.459 21.722 1.00 91.75 74 ALA A C 1
ATOM 585 O O . ALA A 1 74 ? -8.840 1.050 20.776 1.00 91.75 74 ALA A O 1
ATOM 586 N N . SER A 1 75 ? -8.830 -0.670 22.209 1.00 92.94 75 SER A N 1
ATOM 587 C CA . SER A 1 75 ? -7.624 -1.301 21.653 1.00 92.94 75 SER A CA 1
ATOM 588 C C . SER A 1 75 ? -7.820 -1.730 20.200 1.00 92.94 75 SER A C 1
ATOM 590 O O . SER A 1 75 ? -6.906 -1.590 19.388 1.00 92.94 75 SER A O 1
ATOM 592 N N . MET A 1 76 ? -9.006 -2.229 19.859 1.00 93.06 76 MET A N 1
ATOM 593 C CA . MET A 1 76 ? -9.346 -2.609 18.495 1.00 93.06 76 MET A CA 1
ATOM 594 C C . MET A 1 76 ? -9.341 -1.394 17.567 1.00 93.06 76 MET A C 1
ATOM 596 O O . MET A 1 76 ? -8.751 -1.456 16.492 1.00 93.06 76 MET A O 1
ATOM 600 N N . MET A 1 77 ? -9.927 -0.273 17.999 1.00 91.81 77 MET A N 1
ATOM 601 C CA . MET A 1 77 ? -9.889 0.990 17.255 1.00 91.81 77 MET A CA 1
ATOM 602 C C . MET A 1 77 ? -8.446 1.422 16.956 1.00 91.81 77 MET A C 1
ATOM 604 O O . MET A 1 77 ? -8.123 1.737 15.812 1.00 91.81 77 MET A O 1
ATOM 608 N N . VAL A 1 78 ? -7.555 1.353 17.953 1.00 92.50 78 VAL A N 1
ATOM 609 C CA . VAL A 1 78 ? -6.121 1.632 17.763 1.00 92.50 78 VAL A CA 1
ATOM 610 C C . VAL A 1 78 ? -5.500 0.664 16.750 1.00 92.50 78 VAL A C 1
ATOM 612 O O . VAL A 1 78 ? -4.792 1.097 15.843 1.00 92.50 78 VAL A O 1
ATOM 615 N N . GLY A 1 79 ? -5.788 -0.638 16.842 1.00 93.19 79 GLY A N 1
ATOM 616 C CA . GLY A 1 79 ? -5.301 -1.641 15.885 1.00 93.19 79 GLY A CA 1
ATOM 617 C C . GLY A 1 79 ? -5.739 -1.367 14.439 1.00 93.19 79 GLY A C 1
ATOM 618 O O . GLY A 1 79 ? -4.933 -1.461 13.507 1.00 93.19 79 GLY A O 1
ATOM 619 N N . LEU A 1 80 ? -6.994 -0.957 14.246 1.00 93.31 80 LEU A N 1
ATOM 620 C CA . LEU A 1 80 ? -7.540 -0.570 12.944 1.00 93.31 80 LEU A CA 1
ATOM 621 C C . LEU A 1 80 ? -6.866 0.694 12.391 1.00 93.31 80 LEU A C 1
ATOM 623 O O . LEU A 1 80 ? -6.440 0.710 11.233 1.00 93.31 80 LEU A O 1
ATOM 627 N N . GLN A 1 81 ? -6.700 1.729 13.218 1.00 94.25 81 GLN A N 1
ATOM 628 C CA . GLN A 1 81 ? -5.988 2.956 12.845 1.00 94.25 81 GLN A CA 1
ATOM 629 C C . GLN A 1 81 ? -4.536 2.660 12.444 1.00 94.25 81 GLN A C 1
ATOM 631 O O . GLN A 1 81 ? -4.087 3.091 11.380 1.00 94.25 81 GLN A O 1
ATOM 636 N N . MET A 1 82 ? -3.823 1.852 13.235 1.00 95.19 82 MET A N 1
ATOM 637 C CA . MET A 1 82 ? -2.450 1.431 12.937 1.00 95.19 82 MET A CA 1
ATOM 638 C C . MET A 1 82 ? -2.348 0.643 11.630 1.00 95.19 82 MET A C 1
ATOM 640 O O . MET A 1 82 ? -1.377 0.805 10.891 1.00 95.19 82 MET A O 1
ATOM 644 N N . SER A 1 83 ? -3.362 -0.158 11.300 1.00 95.25 83 SER A N 1
ATOM 645 C CA . SER A 1 83 ? -3.415 -0.896 10.035 1.00 95.25 83 SER A CA 1
ATOM 646 C C . SER A 1 83 ? -3.543 0.037 8.826 1.00 95.25 83 SER A C 1
ATOM 648 O O . SER A 1 83 ? -2.874 -0.178 7.812 1.00 95.25 83 SER A O 1
ATOM 650 N N . VAL A 1 84 ? -4.342 1.107 8.934 1.00 95.38 84 VAL A N 1
ATOM 651 C CA . VAL A 1 84 ? -4.433 2.150 7.894 1.00 95.38 84 VAL A CA 1
ATOM 652 C C . VAL A 1 84 ? -3.115 2.911 7.768 1.00 95.38 84 VAL A C 1
ATOM 654 O O . VAL A 1 84 ? -2.636 3.095 6.650 1.00 95.38 84 VAL A O 1
ATOM 657 N N . ILE A 1 85 ? -2.505 3.305 8.894 1.00 96.50 85 ILE A N 1
ATOM 658 C CA . ILE A 1 85 ? -1.206 3.994 8.910 1.00 96.50 85 ILE A CA 1
ATOM 659 C C . ILE A 1 85 ? -0.153 3.142 8.192 1.00 96.50 85 ILE A C 1
ATOM 661 O O . ILE A 1 85 ? 0.448 3.603 7.225 1.00 96.50 85 ILE A O 1
ATOM 665 N N . ALA A 1 86 ? 0.028 1.884 8.603 1.00 97.00 86 ALA A N 1
ATOM 666 C CA . ALA A 1 86 ? 1.018 0.986 8.009 1.00 97.00 86 ALA A CA 1
ATOM 667 C C . ALA A 1 86 ? 0.775 0.757 6.508 1.00 97.00 86 ALA A C 1
ATOM 669 O O . ALA A 1 86 ? 1.711 0.766 5.709 1.00 97.00 86 ALA A O 1
ATOM 670 N N . SER A 1 87 ? -0.490 0.598 6.113 1.00 97.44 87 SER A N 1
ATOM 671 C CA . SER A 1 87 ? -0.874 0.427 4.709 1.00 97.44 87 SER A CA 1
ATOM 672 C C . SER A 1 87 ? -0.542 1.659 3.866 1.00 97.44 87 SER A C 1
ATOM 674 O O . SER A 1 87 ? -0.037 1.530 2.750 1.00 97.44 87 SER A O 1
ATOM 676 N N . TYR A 1 88 ? -0.769 2.860 4.402 1.00 97.69 88 TYR A N 1
ATOM 677 C CA . TYR A 1 88 ? -0.352 4.091 3.740 1.00 97.69 88 TYR A CA 1
ATOM 678 C C . TYR A 1 88 ? 1.172 4.179 3.614 1.00 97.69 88 TYR A C 1
ATOM 680 O O . TYR A 1 88 ? 1.656 4.477 2.527 1.00 97.69 88 TYR A O 1
ATOM 688 N N . GLU A 1 89 ? 1.936 3.852 4.663 1.00 97.75 89 GLU A N 1
ATOM 689 C CA . GLU A 1 89 ? 3.407 3.876 4.594 1.00 97.75 89 GLU A CA 1
ATOM 690 C C . GLU A 1 89 ? 3.954 2.976 3.482 1.00 97.75 89 GLU A C 1
ATOM 692 O O . GLU A 1 89 ? 4.905 3.347 2.793 1.00 97.75 89 GLU A O 1
ATOM 697 N N . TYR A 1 90 ? 3.349 1.806 3.257 1.00 97.81 90 TYR A N 1
ATOM 698 C CA . TYR A 1 90 ? 3.734 0.948 2.137 1.00 97.81 90 TYR A CA 1
ATOM 699 C C . TYR A 1 90 ? 3.404 1.571 0.776 1.00 97.81 90 TYR A C 1
ATOM 701 O O . TYR A 1 90 ? 4.211 1.462 -0.149 1.00 97.81 90 TYR A O 1
ATOM 709 N N . ALA A 1 91 ? 2.255 2.233 0.639 1.00 97.62 91 ALA A N 1
ATOM 710 C CA . ALA A 1 91 ? 1.859 2.905 -0.600 1.00 97.62 91 ALA A CA 1
ATOM 711 C C . ALA A 1 91 ? 2.723 4.145 -0.903 1.00 97.62 91 ALA A C 1
ATOM 713 O O . ALA A 1 91 ? 3.086 4.410 -2.054 1.00 97.62 91 ALA A O 1
ATOM 714 N N . ASP A 1 92 ? 3.097 4.881 0.136 1.00 97.19 92 ASP A N 1
ATOM 715 C CA . ASP A 1 92 ? 3.976 6.042 0.071 1.00 97.19 92 ASP A CA 1
ATOM 716 C C . ASP A 1 92 ? 5.419 5.636 -0.273 1.00 97.19 92 ASP A C 1
ATOM 718 O O . ASP A 1 92 ? 6.020 6.160 -1.214 1.00 97.19 92 ASP A O 1
ATOM 722 N N . ALA A 1 93 ? 5.948 4.608 0.397 1.00 97.44 93 ALA A N 1
ATOM 723 C CA . ALA A 1 93 ? 7.256 4.039 0.081 1.00 97.44 93 ALA A CA 1
ATOM 724 C C . ALA A 1 93 ? 7.311 3.475 -1.350 1.00 97.44 93 ALA A C 1
ATOM 726 O O . ALA A 1 93 ? 8.300 3.685 -2.054 1.00 97.44 93 ALA A O 1
ATOM 727 N N . PHE A 1 94 ? 6.238 2.823 -1.814 1.00 97.75 94 PHE A N 1
ATOM 728 C CA . PHE A 1 94 ? 6.085 2.433 -3.217 1.00 97.75 94 PHE A CA 1
ATOM 729 C C . PHE A 1 94 ? 6.205 3.643 -4.151 1.00 97.75 94 PHE A C 1
ATOM 731 O O . PHE A 1 94 ? 7.005 3.617 -5.089 1.00 97.75 94 PHE A O 1
ATOM 738 N N . SER A 1 95 ? 5.460 4.713 -3.861 1.00 96.44 95 SER A N 1
ATOM 739 C CA . SER A 1 95 ? 5.443 5.939 -4.665 1.00 96.44 95 SER A CA 1
ATOM 740 C C . SER A 1 95 ? 6.824 6.587 -4.750 1.00 96.44 95 SER A C 1
ATOM 742 O O . SER A 1 95 ? 7.242 7.012 -5.829 1.00 96.44 95 SER A O 1
ATOM 744 N N . ARG A 1 96 ? 7.573 6.625 -3.643 1.00 95.62 96 ARG A N 1
ATOM 745 C CA . ARG A 1 96 ? 8.956 7.124 -3.611 1.00 95.62 96 ARG A CA 1
ATOM 746 C C . ARG A 1 96 ? 9.915 6.227 -4.394 1.00 95.62 96 ARG A C 1
ATOM 748 O O . ARG A 1 96 ? 10.761 6.731 -5.134 1.00 95.62 96 ARG A O 1
ATOM 755 N N . GLU A 1 97 ? 9.781 4.908 -4.288 1.00 96.38 97 GLU A N 1
ATOM 756 C CA . GLU A 1 97 ? 10.711 3.976 -4.929 1.00 96.38 97 GLU A CA 1
ATOM 757 C C . GLU A 1 97 ? 10.568 3.928 -6.448 1.00 96.38 97 GLU A C 1
ATOM 759 O O . GLU A 1 97 ? 11.585 3.919 -7.142 1.00 96.38 97 GLU A O 1
ATOM 764 N N . ILE A 1 98 ? 9.348 3.968 -6.994 1.00 95.31 9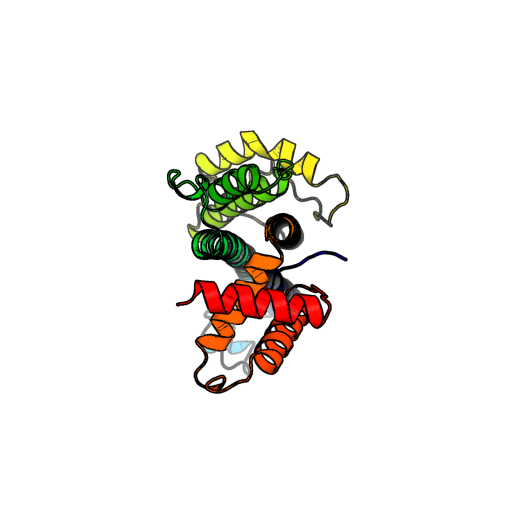8 ILE A N 1
ATOM 765 C CA . ILE A 1 98 ? 9.179 4.016 -8.456 1.00 95.31 98 ILE A CA 1
ATOM 766 C C . ILE A 1 98 ? 9.720 5.328 -9.042 1.00 95.31 98 ILE A C 1
ATOM 768 O O . ILE A 1 98 ? 10.336 5.323 -10.111 1.00 95.31 98 ILE A O 1
ATOM 772 N N . GLN A 1 99 ? 9.583 6.441 -8.312 1.00 93.50 99 GLN A N 1
ATOM 773 C CA . GLN A 1 99 ? 10.181 7.719 -8.697 1.00 93.50 99 GLN A CA 1
ATOM 774 C C . GLN A 1 99 ? 11.707 7.657 -8.661 1.00 93.50 99 GLN A C 1
ATOM 776 O O . GLN A 1 99 ? 12.357 8.077 -9.618 1.00 93.50 99 GLN A O 1
ATOM 781 N N . ALA A 1 100 ? 12.284 7.114 -7.588 1.00 93.44 100 ALA A N 1
ATOM 782 C CA . ALA A 1 100 ? 13.728 6.960 -7.453 1.00 93.44 100 ALA A CA 1
ATOM 783 C C . ALA A 1 100 ? 14.303 6.027 -8.528 1.00 93.44 100 ALA A C 1
ATOM 785 O O . ALA A 1 100 ? 15.330 6.337 -9.134 1.00 93.44 100 ALA A O 1
ATOM 786 N N . PHE A 1 101 ? 13.619 4.914 -8.808 1.00 93.19 101 PHE A N 1
ATOM 787 C CA . PHE A 1 101 ? 13.987 3.986 -9.871 1.00 93.19 101 PHE A CA 1
ATOM 788 C C . PHE A 1 101 ? 14.006 4.692 -11.224 1.00 93.19 101 PHE A C 1
ATOM 790 O O . PHE A 1 101 ? 15.004 4.622 -11.943 1.00 93.19 101 PHE A O 1
ATOM 797 N N . ARG A 1 102 ? 12.938 5.422 -11.562 1.00 91.94 102 ARG A N 1
ATOM 798 C CA . ARG A 1 102 ? 12.865 6.112 -12.848 1.00 91.94 102 ARG A CA 1
ATOM 799 C C . ARG A 1 102 ? 13.896 7.217 -12.967 1.00 91.94 102 ARG A C 1
ATOM 801 O O . ARG A 1 102 ? 14.629 7.213 -13.941 1.00 91.94 102 ARG A O 1
ATOM 808 N N . LYS A 1 103 ? 14.055 8.065 -11.953 1.00 91.50 103 LYS A N 1
ATOM 809 C CA . LYS A 1 103 ? 15.093 9.106 -11.935 1.00 91.50 103 LYS A CA 1
ATOM 810 C C . LYS A 1 103 ? 16.498 8.530 -12.143 1.00 91.50 103 LYS A C 1
ATOM 812 O O . LYS A 1 103 ? 17.317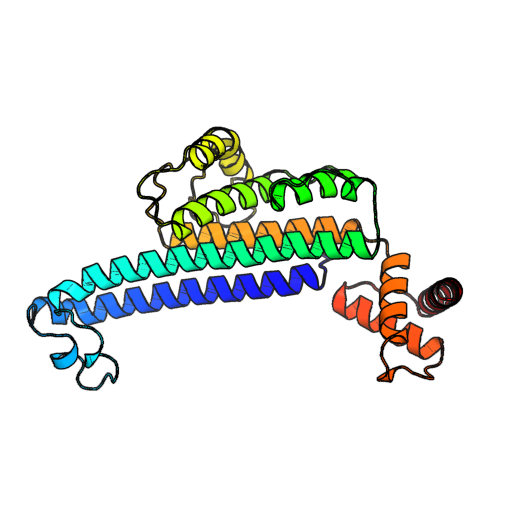 9.123 -12.837 1.00 91.50 103 LYS A O 1
ATOM 817 N N . LYS A 1 104 ? 16.788 7.370 -11.545 1.00 90.62 104 LYS A N 1
ATOM 818 C CA . LYS A 1 104 ? 18.094 6.706 -11.650 1.00 90.62 104 LYS A CA 1
ATOM 819 C C . LYS A 1 104 ? 18.352 6.101 -13.032 1.00 90.62 104 LYS A C 1
ATOM 821 O O . LYS A 1 104 ? 19.489 6.120 -13.495 1.00 90.62 104 LYS A O 1
ATOM 826 N N . HIS A 1 105 ? 17.334 5.504 -13.648 1.00 88.06 105 HIS A N 1
ATOM 827 C CA . HIS A 1 105 ? 17.507 4.688 -14.852 1.00 88.06 105 HIS A CA 1
ATOM 828 C C . HIS A 1 105 ? 17.043 5.376 -16.144 1.00 88.06 105 HIS A C 1
ATOM 830 O O . HIS A 1 105 ? 17.606 5.096 -17.199 1.00 88.06 105 HIS A O 1
ATOM 836 N N . PHE A 1 106 ? 16.074 6.286 -16.051 1.00 88.00 106 PHE A N 1
ATOM 837 C CA . PHE A 1 106 ? 15.427 7.009 -17.152 1.00 88.00 106 PHE A CA 1
ATOM 838 C C . PHE A 1 106 ? 15.112 8.461 -16.716 1.00 88.00 106 PHE A C 1
ATOM 840 O O . PHE A 1 106 ? 13.939 8.820 -16.563 1.00 88.00 106 PHE A O 1
ATOM 847 N N . PRO A 1 107 ? 16.141 9.286 -16.435 1.00 87.06 107 PRO A N 1
ATOM 848 C CA . PRO A 1 107 ? 15.938 10.662 -15.985 1.00 87.06 107 PRO A CA 1
ATOM 849 C C . PRO A 1 107 ? 15.150 11.475 -17.018 1.00 87.06 107 PRO A C 1
ATOM 851 O O . PRO A 1 107 ? 15.295 11.279 -18.224 1.00 87.06 107 PRO A O 1
ATOM 854 N N . SER A 1 108 ? 14.319 12.399 -16.540 1.00 84.62 108 SER A N 1
ATOM 855 C CA . SER A 1 108 ? 13.471 13.249 -17.385 1.00 84.62 108 SER A CA 1
ATOM 856 C C . SER A 1 108 ? 13.340 14.659 -16.812 1.00 84.62 108 SER A C 1
ATOM 858 O O . SER A 1 108 ? 13.571 1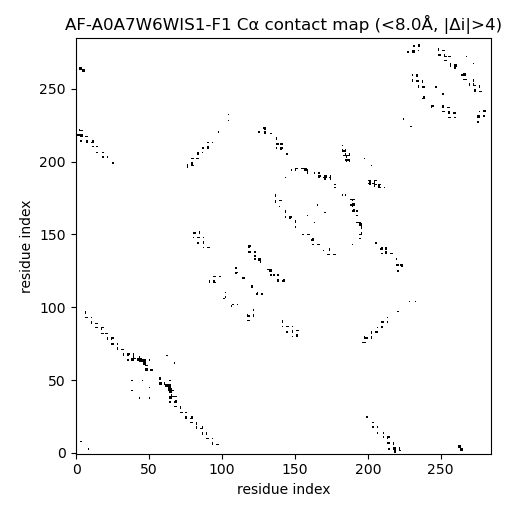4.872 -15.623 1.00 84.62 108 SER A O 1
ATOM 860 N N . ASP A 1 109 ? 12.865 15.616 -17.612 1.00 80.94 109 ASP A N 1
ATOM 861 C CA . ASP A 1 109 ? 12.586 16.988 -17.148 1.00 80.94 109 ASP A CA 1
ATOM 862 C C . ASP A 1 109 ? 11.571 17.039 -15.989 1.00 80.94 109 ASP A C 1
ATOM 864 O O . ASP A 1 109 ? 11.501 18.012 -15.234 1.00 80.94 109 ASP A O 1
ATOM 868 N N . ALA A 1 110 ? 10.794 15.967 -15.803 1.00 76.06 110 ALA A N 1
ATOM 869 C CA . ALA A 1 110 ? 9.888 15.805 -14.672 1.00 76.06 110 ALA A CA 1
ATOM 870 C C . ALA A 1 110 ? 10.615 15.739 -13.312 1.00 76.06 110 ALA A C 1
ATOM 872 O O . ALA A 1 110 ? 9.994 15.990 -12.279 1.00 76.06 110 ALA A O 1
ATOM 873 N N . ASP A 1 111 ? 11.915 15.430 -13.296 1.00 79.38 111 ASP A N 1
ATOM 874 C CA . ASP A 1 111 ? 12.731 15.298 -12.084 1.00 79.38 111 ASP A CA 1
ATOM 875 C C . ASP A 1 111 ? 13.275 16.637 -11.554 1.00 79.38 111 ASP A C 1
ATOM 877 O O . ASP A 1 111 ? 13.874 16.665 -10.478 1.00 79.38 111 ASP A O 1
ATOM 881 N N . LEU A 1 112 ? 13.054 17.739 -12.283 1.00 69.44 112 LEU A N 1
ATOM 882 C CA . LEU A 1 112 ? 13.532 19.088 -11.947 1.00 69.44 112 LEU A CA 1
ATOM 883 C C . LEU A 1 112 ? 12.518 19.928 -11.145 1.00 69.44 112 LEU A C 1
ATOM 885 O O . LEU A 1 112 ? 12.813 21.063 -10.772 1.00 69.44 112 LEU A O 1
ATOM 889 N N . LYS A 1 113 ? 11.302 19.418 -10.913 1.00 65.88 113 LYS A N 1
ATOM 890 C CA . LYS A 1 113 ? 10.201 20.184 -10.303 1.00 65.88 113 LYS A CA 1
ATOM 891 C C . LYS A 1 113 ? 10.205 20.112 -8.769 1.00 65.88 113 LYS A C 1
ATOM 893 O O . LYS A 1 113 ? 10.683 19.146 -8.184 1.00 65.88 113 LYS A O 1
ATOM 898 N N . ARG A 1 114 ? 9.664 21.172 -8.151 1.00 59.78 114 ARG A N 1
ATOM 899 C CA . ARG A 1 114 ? 9.587 21.415 -6.696 1.00 59.78 114 ARG A CA 1
ATOM 900 C C . ARG A 1 114 ? 8.903 20.276 -5.931 1.00 59.78 114 ARG A C 1
ATOM 902 O O . ARG A 1 114 ? 7.995 19.641 -6.461 1.00 59.78 114 ARG A O 1
ATOM 909 N N . GLU A 1 115 ? 9.315 20.110 -4.676 1.00 64.12 115 GLU A N 1
ATOM 910 C CA . GLU A 1 115 ? 8.775 19.131 -3.730 1.00 64.12 115 GLU A CA 1
ATOM 911 C C . GLU A 1 115 ? 7.344 19.502 -3.312 1.00 64.12 115 GLU A C 1
ATOM 913 O O . GLU A 1 115 ? 7.096 20.556 -2.726 1.00 64.12 115 GLU A O 1
ATOM 918 N N . GLU A 1 116 ? 6.400 18.627 -3.645 1.00 80.12 116 GLU A N 1
ATOM 919 C CA . GLU A 1 116 ? 5.052 18.577 -3.078 1.00 80.12 116 GLU A CA 1
ATOM 920 C C . GLU A 1 116 ? 4.903 17.256 -2.308 1.00 80.12 116 GLU A C 1
ATOM 922 O O . GLU A 1 116 ? 5.878 16.528 -2.126 1.00 80.12 116 GLU A O 1
ATOM 927 N N . ALA A 1 117 ? 3.690 16.920 -1.862 1.00 88.31 117 ALA A N 1
ATOM 928 C CA . ALA A 1 117 ? 3.427 15.594 -1.311 1.00 88.31 117 ALA A CA 1
ATOM 929 C C . ALA A 1 117 ? 3.787 14.492 -2.334 1.00 88.31 117 ALA A C 1
ATOM 931 O O . ALA A 1 117 ? 3.655 14.692 -3.550 1.00 88.31 117 ALA A O 1
ATOM 932 N N . ASP A 1 118 ? 4.271 13.345 -1.853 1.00 90.88 118 ASP A N 1
ATOM 933 C CA . ASP A 1 118 ? 4.848 12.291 -2.696 1.00 90.88 118 ASP A CA 1
ATOM 934 C C . ASP A 1 118 ? 3.856 11.768 -3.746 1.00 90.88 118 ASP A C 1
ATOM 936 O O . ASP A 1 118 ? 4.234 11.550 -4.902 1.00 90.88 118 ASP A O 1
ATOM 940 N N . GLU A 1 119 ? 2.577 11.635 -3.383 1.00 93.44 119 GLU A N 1
ATOM 941 C CA . GLU A 1 119 ? 1.518 11.181 -4.284 1.00 93.44 119 GLU A CA 1
ATOM 942 C C . GLU A 1 119 ? 1.238 12.174 -5.419 1.00 93.44 119 GLU A C 1
ATOM 944 O O . GLU A 1 119 ? 1.001 11.775 -6.562 1.00 93.44 119 GLU A O 1
ATOM 949 N N . GLU A 1 120 ? 1.310 13.473 -5.131 1.00 92.06 120 GLU A N 1
ATOM 950 C CA . GLU A 1 120 ? 1.059 14.532 -6.108 1.00 92.06 120 GLU A CA 1
ATOM 951 C C . GLU A 1 120 ? 2.271 14.717 -7.029 1.00 92.06 120 GLU A C 1
ATOM 953 O O . GLU A 1 120 ? 2.124 14.851 -8.250 1.00 92.06 120 GLU A O 1
ATOM 958 N N . THR A 1 121 ? 3.480 14.629 -6.467 1.00 92.19 121 THR A N 1
ATOM 959 C CA . THR A 1 121 ? 4.727 14.613 -7.239 1.00 92.19 121 THR A CA 1
ATOM 960 C C . THR A 1 121 ? 4.721 13.445 -8.223 1.00 92.19 121 THR A C 1
ATOM 962 O O . THR A 1 121 ? 4.980 13.631 -9.418 1.00 92.19 121 THR A O 1
ATOM 965 N N . LEU A 1 122 ? 4.357 12.248 -7.753 1.00 93.12 122 LEU A N 1
ATOM 966 C CA . LEU A 1 122 ? 4.222 11.076 -8.604 1.00 93.12 122 LEU A CA 1
ATOM 967 C C . LEU A 1 122 ? 3.150 11.279 -9.680 1.00 93.12 122 LEU A C 1
ATOM 969 O O . LEU A 1 122 ? 3.427 11.019 -10.849 1.00 93.12 122 LEU A O 1
ATOM 973 N N . ARG A 1 123 ? 1.957 11.774 -9.327 1.00 93.44 123 ARG A N 1
ATOM 974 C CA . ARG A 1 123 ? 0.872 12.032 -10.287 1.00 93.44 123 ARG A CA 1
ATOM 975 C C . ARG A 1 123 ? 1.343 12.911 -11.443 1.00 93.44 123 ARG A C 1
ATOM 977 O O . ARG A 1 123 ? 1.119 12.589 -12.607 1.00 93.44 123 ARG A O 1
ATOM 984 N N . ARG A 1 124 ? 2.036 14.010 -11.135 1.00 90.62 124 ARG A N 1
ATOM 985 C CA . ARG A 1 124 ? 2.566 14.941 -12.144 1.00 90.62 124 ARG A CA 1
ATOM 986 C C . ARG A 1 124 ? 3.626 14.303 -13.026 1.00 90.62 124 ARG A C 1
ATOM 988 O O . ARG A 1 124 ? 3.600 14.503 -14.239 1.00 90.62 124 ARG A O 1
ATOM 995 N N . LYS A 1 125 ? 4.540 13.538 -12.428 1.00 92.00 125 LYS A N 1
ATOM 996 C CA . LYS A 1 125 ? 5.554 12.782 -13.167 1.00 92.00 125 LYS A CA 1
ATOM 997 C C . LYS A 1 125 ? 4.911 11.762 -14.103 1.00 92.00 125 LYS A C 1
ATOM 999 O O . LYS A 1 125 ? 5.266 11.713 -15.275 1.00 92.00 125 LYS A O 1
ATOM 1004 N N . MET A 1 126 ? 3.904 11.031 -13.633 1.00 91.94 126 MET A N 1
ATOM 1005 C CA . MET A 1 126 ? 3.166 10.053 -14.432 1.00 91.94 126 MET A CA 1
ATOM 1006 C C . MET A 1 126 ? 2.461 10.685 -15.638 1.00 91.94 126 MET A C 1
ATOM 1008 O O . MET A 1 126 ? 2.494 10.092 -16.709 1.00 91.94 126 MET A O 1
ATOM 1012 N N . THR A 1 127 ? 1.909 11.897 -15.515 1.00 90.69 127 THR A N 1
ATOM 1013 C CA . THR A 1 127 ? 1.340 12.642 -16.659 1.00 90.69 127 THR A CA 1
ATOM 1014 C C . THR A 1 127 ? 2.377 12.982 -17.734 1.00 90.69 127 THR A C 1
ATOM 1016 O O . THR A 1 127 ? 2.019 13.139 -18.892 1.00 90.69 127 THR A O 1
ATOM 1019 N N . ILE A 1 128 ? 3.655 13.112 -17.366 1.00 89.94 128 ILE A N 1
ATOM 1020 C CA . ILE A 1 128 ? 4.750 13.357 -18.318 1.00 89.94 128 ILE A CA 1
ATOM 1021 C C . ILE A 1 128 ? 5.265 12.035 -18.898 1.00 89.94 128 ILE A C 1
ATOM 1023 O O . ILE A 1 128 ? 5.637 11.965 -20.064 1.00 89.94 128 ILE A O 1
ATOM 1027 N N . TRP A 1 129 ? 5.324 10.985 -18.077 1.00 90.25 129 TRP A N 1
ATOM 1028 C CA . TRP A 1 129 ? 5.870 9.691 -18.479 1.00 90.25 129 TRP A CA 1
ATOM 1029 C C . TRP A 1 129 ? 4.913 8.853 -19.328 1.00 90.25 129 TRP A C 1
ATOM 1031 O O . TRP A 1 129 ? 5.380 8.037 -20.121 1.00 90.25 129 TRP A O 1
ATOM 1041 N N . CYS A 1 130 ? 3.604 9.008 -19.132 1.00 88.56 130 CYS A N 1
ATOM 1042 C CA . CYS A 1 130 ? 2.575 8.266 -19.853 1.00 88.56 130 CYS A CA 1
ATOM 1043 C C . CYS A 1 130 ? 2.095 9.054 -21.075 1.00 88.56 130 CYS A C 1
ATOM 1045 O O . CYS A 1 130 ? 1.996 10.276 -21.030 1.00 88.56 130 CYS A O 1
ATOM 1047 N N . SER A 1 131 ? 1.743 8.344 -22.150 1.00 83.44 131 SER A N 1
ATOM 1048 C CA . SER A 1 131 ? 1.103 8.955 -23.324 1.00 83.44 131 SER A CA 1
ATOM 1049 C C . SER A 1 131 ? -0.298 9.481 -23.004 1.00 83.44 131 SER A C 1
ATOM 1051 O O . SER A 1 131 ? -0.669 10.547 -23.485 1.00 83.44 131 SER A O 1
ATOM 1053 N N . ASP A 1 132 ? -1.034 8.762 -22.151 1.00 85.88 132 ASP A N 1
ATOM 1054 C CA . ASP A 1 132 ? -2.341 9.171 -21.644 1.00 85.88 132 ASP A CA 1
ATOM 1055 C C . ASP A 1 132 ? -2.244 9.569 -20.164 1.00 85.88 132 ASP A C 1
ATOM 1057 O O . ASP A 1 132 ? -1.581 8.873 -19.383 1.00 85.88 132 ASP A O 1
ATOM 1061 N N . PRO A 1 133 ? -2.923 10.651 -19.735 1.00 84.75 133 PRO A N 1
ATOM 1062 C CA . PRO A 1 133 ? -2.958 11.036 -18.333 1.00 84.75 133 PRO A CA 1
ATOM 1063 C C . PRO A 1 133 ? -3.536 9.914 -17.460 1.00 84.75 133 PRO A C 1
ATOM 1065 O O . PRO A 1 133 ? -4.600 9.367 -17.775 1.00 84.75 133 PRO A O 1
ATOM 1068 N N . PRO A 1 134 ? -2.887 9.577 -16.335 1.00 89.50 134 PRO A N 1
ATOM 1069 C CA . PRO A 1 134 ? -3.370 8.508 -15.484 1.00 89.50 134 PRO A CA 1
ATOM 1070 C C . PRO A 1 134 ? -4.666 8.933 -14.762 1.00 89.50 134 PRO A C 1
ATOM 1072 O O . PRO A 1 134 ? -4.851 10.118 -14.463 1.00 89.50 134 PRO A O 1
ATOM 1075 N N . PRO A 1 135 ? -5.574 7.997 -14.422 1.00 92.56 135 PRO A N 1
ATOM 1076 C CA . PRO A 1 135 ? -6.786 8.335 -13.683 1.00 92.56 135 PRO A CA 1
ATOM 1077 C C . PRO A 1 135 ? -6.458 8.954 -12.317 1.00 92.56 135 PRO A C 1
ATOM 1079 O O . PRO A 1 135 ? -5.866 8.301 -11.457 1.00 92.56 135 PRO A O 1
ATOM 1082 N N . ASN A 1 136 ? -6.888 10.201 -12.094 1.00 93.94 136 ASN A N 1
ATOM 1083 C CA . ASN A 1 136 ? -6.571 10.947 -10.867 1.00 93.94 136 ASN A CA 1
ATOM 1084 C C . ASN A 1 136 ? -7.075 10.265 -9.588 1.00 93.94 136 ASN A C 1
ATOM 1086 O O . ASN A 1 136 ? -6.462 10.441 -8.543 1.00 93.94 136 ASN A O 1
ATOM 1090 N N . GLY A 1 137 ? -8.151 9.472 -9.660 1.00 95.75 137 GLY A N 1
ATOM 1091 C CA . GLY A 1 137 ? -8.768 8.849 -8.486 1.00 95.75 137 GLY A CA 1
ATOM 1092 C C . GLY A 1 137 ? -7.812 7.989 -7.655 1.00 95.75 137 GLY A C 1
ATOM 1093 O O . GLY A 1 137 ? -7.911 8.000 -6.433 1.00 95.75 137 GLY A O 1
ATOM 1094 N N . TYR A 1 138 ? -6.833 7.322 -8.276 1.00 96.25 138 TYR A N 1
ATOM 1095 C CA . TYR A 1 138 ? -5.829 6.547 -7.537 1.00 96.25 138 TYR A CA 1
ATOM 1096 C C . TYR A 1 138 ? -4.910 7.442 -6.693 1.00 96.25 138 TYR A C 1
ATOM 1098 O O . TYR A 1 138 ? -4.664 7.150 -5.528 1.00 96.25 138 TYR A O 1
ATOM 1106 N N . PHE A 1 139 ? -4.453 8.567 -7.245 1.00 96.88 139 PHE A N 1
ATOM 1107 C CA . PHE A 1 139 ? -3.602 9.523 -6.525 1.00 96.88 139 PHE A CA 1
ATOM 1108 C C . PHE A 1 139 ? -4.395 10.331 -5.500 1.00 96.88 139 PHE A C 1
ATOM 1110 O O . PHE A 1 139 ? -3.924 10.534 -4.385 1.00 96.88 139 PHE A O 1
ATOM 1117 N N . ASP A 1 140 ? -5.624 10.724 -5.844 1.00 97.00 140 ASP A N 1
ATOM 1118 C CA . ASP A 1 140 ? -6.531 11.402 -4.918 1.00 97.00 140 ASP A CA 1
ATOM 1119 C C . ASP A 1 140 ? -6.868 10.485 -3.716 1.00 97.00 140 ASP A C 1
ATOM 1121 O O . ASP A 1 140 ? -7.020 10.953 -2.590 1.00 97.00 140 ASP A O 1
ATOM 1125 N N . THR A 1 141 ? -6.917 9.161 -3.924 1.00 97.31 141 THR A N 1
ATOM 1126 C CA . THR A 1 141 ? -7.086 8.179 -2.837 1.00 97.31 141 THR A CA 1
ATOM 1127 C C . THR A 1 141 ? -5.861 8.143 -1.929 1.00 97.31 141 THR A C 1
ATOM 1129 O O . THR A 1 141 ? -6.015 8.189 -0.711 1.00 97.31 141 THR A O 1
ATOM 1132 N N . LEU A 1 142 ? -4.645 8.112 -2.491 1.00 97.81 142 LEU A N 1
ATOM 1133 C CA . LEU A 1 142 ? -3.412 8.194 -1.696 1.00 97.81 142 LEU A CA 1
ATOM 1134 C C . LEU A 1 142 ? -3.380 9.482 -0.866 1.00 97.81 142 LEU A C 1
ATOM 1136 O O . LEU A 1 142 ? -3.114 9.423 0.330 1.00 97.81 142 LEU A O 1
ATOM 1140 N N . GLY A 1 143 ? -3.731 10.624 -1.462 1.00 97.19 143 GLY A N 1
ATOM 1141 C CA . GLY A 1 143 ? -3.763 11.904 -0.757 1.00 97.19 143 GLY A CA 1
ATOM 1142 C C . GLY A 1 143 ? -4.812 11.941 0.356 1.00 97.19 143 GLY A C 1
ATOM 1143 O O . GLY A 1 143 ? -4.511 12.386 1.464 1.00 97.19 143 GLY A O 1
ATOM 1144 N N . TYR A 1 144 ? -6.014 11.404 0.116 1.00 96.81 144 TYR A N 1
ATOM 1145 C CA . TYR A 1 144 ? -7.034 11.261 1.159 1.00 96.81 144 TYR A CA 1
ATOM 1146 C C . TYR A 1 144 ? -6.511 10.432 2.337 1.00 96.81 144 TYR A C 1
ATOM 1148 O O . TYR A 1 144 ? -6.596 10.856 3.493 1.00 96.81 144 TYR A O 1
ATOM 1156 N N . VAL A 1 145 ? -5.927 9.265 2.049 1.00 96.44 145 VAL A N 1
ATOM 1157 C CA . VAL A 1 145 ? -5.402 8.382 3.092 1.00 96.44 145 VAL A CA 1
ATOM 1158 C C . VAL A 1 145 ? -4.212 9.021 3.805 1.00 96.44 145 VAL A C 1
ATOM 1160 O O . VAL A 1 145 ? -4.133 8.879 5.019 1.00 96.44 145 VAL A O 1
ATOM 1163 N N . ARG A 1 146 ? -3.344 9.788 3.129 1.00 96.88 146 ARG A N 1
ATOM 1164 C CA . ARG A 1 146 ? -2.265 10.556 3.778 1.00 96.88 146 ARG A CA 1
ATOM 1165 C C . ARG A 1 146 ? -2.818 11.478 4.859 1.00 96.88 146 ARG A C 1
ATOM 1167 O O . ARG A 1 146 ? -2.320 11.488 5.984 1.00 96.88 146 ARG A O 1
ATOM 1174 N N . HIS A 1 147 ? -3.864 12.237 4.533 1.00 95.81 147 HIS A N 1
ATOM 1175 C CA . HIS A 1 147 ? -4.507 13.132 5.491 1.00 95.81 147 HIS A CA 1
ATOM 1176 C C . HIS A 1 147 ? -5.159 12.364 6.648 1.00 95.81 147 HIS A C 1
ATOM 1178 O O . HIS A 1 147 ? -4.972 12.737 7.806 1.00 95.81 147 HIS A O 1
ATOM 1184 N N . ARG A 1 148 ? -5.844 11.249 6.367 1.00 94.56 148 ARG A N 1
ATOM 1185 C CA . ARG A 1 148 ? -6.431 10.396 7.414 1.00 94.56 148 ARG A CA 1
ATOM 1186 C C . ARG A 1 148 ? -5.368 9.761 8.317 1.00 94.56 148 ARG A C 1
ATOM 1188 O O . ARG A 1 148 ? -5.516 9.751 9.533 1.00 94.56 148 ARG A O 1
ATOM 1195 N N . ARG A 1 149 ? -4.276 9.271 7.730 1.00 95.19 149 ARG A N 1
ATOM 1196 C CA . ARG A 1 149 ? -3.106 8.716 8.419 1.00 95.19 149 ARG A CA 1
ATOM 1197 C C . ARG A 1 149 ? -2.479 9.748 9.345 1.00 95.19 149 ARG A C 1
ATOM 1199 O O . ARG A 1 149 ? -2.183 9.413 10.484 1.00 95.19 149 ARG A O 1
ATOM 1206 N N . ASN A 1 150 ? -2.296 10.987 8.884 1.00 94.69 150 ASN A N 1
ATOM 1207 C CA . ASN A 1 150 ? -1.778 12.068 9.724 1.00 94.69 150 ASN A CA 1
ATOM 1208 C C . ASN A 1 150 ? -2.709 12.335 10.905 1.00 94.69 150 ASN A C 1
ATOM 1210 O O . ASN A 1 150 ? -2.242 12.431 12.035 1.00 94.69 150 ASN A O 1
ATOM 1214 N N . HIS A 1 151 ? -4.019 12.363 10.654 1.00 93.50 151 HIS A N 1
ATOM 1215 C CA . HIS A 1 151 ? -5.005 12.538 11.709 1.00 93.50 151 HIS A CA 1
ATOM 1216 C C . HIS A 1 151 ? -4.914 11.444 12.786 1.00 93.50 151 HIS A C 1
ATOM 1218 O O . HIS A 1 151 ? -4.825 11.760 13.971 1.00 93.50 151 HIS A O 1
ATOM 1224 N N . PHE A 1 152 ? -4.841 10.171 12.383 1.00 93.94 152 PHE A N 1
ATOM 1225 C CA . PHE A 1 152 ? -4.666 9.055 13.317 1.00 93.94 152 PHE A CA 1
ATOM 1226 C C . PHE A 1 152 ? -3.326 9.099 14.059 1.00 93.94 152 PHE A C 1
ATOM 1228 O O . PHE A 1 152 ? -3.293 8.922 15.272 1.00 93.94 152 PHE A O 1
ATOM 1235 N N . ALA A 1 153 ? -2.221 9.350 13.353 1.00 93.06 153 ALA A N 1
ATOM 1236 C CA . ALA A 1 153 ? -0.880 9.311 13.937 1.00 93.06 153 ALA A CA 1
ATOM 1237 C C . ALA A 1 153 ? -0.651 10.413 14.984 1.00 93.06 153 ALA A C 1
ATOM 1239 O O . ALA A 1 153 ? 0.103 10.212 15.934 1.00 93.06 153 ALA A O 1
ATOM 1240 N N . HIS A 1 154 ? -1.297 11.568 14.814 1.00 91.44 154 HIS A N 1
ATOM 1241 C CA . HIS A 1 154 ? -1.213 12.685 15.752 1.00 91.44 154 HIS A CA 1
ATOM 1242 C C . HIS A 1 154 ? -2.298 12.665 16.837 1.00 91.44 154 HIS A C 1
ATOM 1244 O O . HIS A 1 154 ? -2.221 13.464 17.767 1.00 91.44 154 HIS A O 1
ATOM 1250 N N . GLY A 1 155 ? -3.276 11.756 16.747 1.00 86.62 155 GLY A N 1
ATOM 1251 C CA . GLY A 1 155 ? -4.340 11.620 17.741 1.00 86.62 155 GLY A CA 1
ATOM 1252 C C . GLY A 1 155 ? -5.228 12.859 17.850 1.00 86.62 155 GLY A C 1
ATOM 1253 O O . GLY A 1 155 ? -5.634 13.217 18.952 1.00 86.62 155 GLY A O 1
ATOM 1254 N N . PHE A 1 156 ? -5.491 13.547 16.735 1.00 85.50 156 PHE A N 1
ATOM 1255 C CA . PHE A 1 156 ? -6.340 14.736 16.765 1.00 85.50 156 PHE A CA 1
ATOM 1256 C C . PHE A 1 156 ? -7.792 14.369 17.094 1.00 85.50 156 PHE A C 1
ATOM 1258 O O . PHE A 1 156 ? -8.351 13.415 16.557 1.00 85.50 156 PHE A O 1
ATOM 1265 N N . GLU A 1 157 ? -8.420 15.165 17.952 1.00 84.50 157 GLU A N 1
ATOM 1266 C CA . GLU A 1 157 ? -9.843 15.017 18.280 1.00 84.50 157 GLU A CA 1
ATOM 1267 C C . GLU A 1 157 ? -10.737 15.625 17.188 1.00 84.50 157 GLU A C 1
ATOM 1269 O O . GLU A 1 157 ? -11.818 15.119 16.901 1.00 84.50 157 GLU A O 1
ATOM 1274 N N . GLU A 1 158 ? -10.257 16.680 16.525 1.00 87.81 158 GLU A N 1
ATOM 1275 C CA . GLU A 1 158 ? -10.977 17.386 15.467 1.00 87.81 158 GLU A CA 1
ATOM 1276 C C . GLU A 1 158 ? -10.316 17.203 14.099 1.00 87.81 158 GLU A C 1
ATOM 1278 O O . GLU A 1 158 ? -9.108 16.974 13.970 1.00 87.81 158 GLU A O 1
ATOM 1283 N N . ILE A 1 159 ? -11.117 17.320 13.038 1.00 89.19 159 ILE A N 1
ATOM 1284 C CA . ILE A 1 159 ? -10.603 17.232 11.674 1.00 89.19 159 ILE A CA 1
ATOM 1285 C C . ILE A 1 159 ? -9.713 18.437 11.366 1.00 89.19 159 ILE A C 1
ATOM 1287 O O . ILE A 1 159 ? -10.134 19.590 11.456 1.00 89.19 159 ILE A O 1
ATOM 1291 N N . GLU A 1 160 ? -8.485 18.173 10.927 1.00 91.62 160 GLU A N 1
ATOM 1292 C CA . GLU A 1 160 ? -7.578 19.245 10.535 1.00 91.62 160 GLU A CA 1
ATOM 1293 C C . GLU A 1 160 ? -8.145 20.048 9.350 1.00 91.62 160 GLU A C 1
ATOM 1295 O O . GLU A 1 160 ? -8.688 19.456 8.407 1.00 91.62 160 GLU A O 1
ATOM 1300 N N . PRO A 1 161 ? -7.940 21.379 9.302 1.00 93.12 161 PRO A N 1
ATOM 1301 C CA . PRO A 1 161 ? -8.400 22.210 8.189 1.00 93.12 161 PRO A CA 1
ATOM 1302 C C . PRO A 1 161 ? -7.916 21.717 6.820 1.00 93.12 161 PRO A C 1
ATOM 1304 O O . PRO A 1 161 ? -8.670 21.746 5.847 1.00 93.12 161 PRO A O 1
ATOM 1307 N N . ALA A 1 162 ? -6.679 21.213 6.742 1.00 92.56 162 ALA A N 1
ATOM 1308 C CA . ALA A 1 162 ? -6.125 20.647 5.515 1.00 92.56 162 ALA A CA 1
ATOM 1309 C C . ALA A 1 162 ? -6.877 19.382 5.074 1.00 92.56 162 ALA A C 1
ATOM 1311 O O . ALA A 1 162 ? -7.193 19.244 3.892 1.00 92.56 162 ALA A O 1
ATOM 1312 N N . PHE A 1 163 ? -7.215 18.492 6.013 1.00 94.62 163 PHE A N 1
ATOM 1313 C CA . PHE A 1 163 ? -7.980 17.288 5.705 1.00 94.62 163 PHE A CA 1
ATOM 1314 C C . PHE A 1 163 ? -9.423 17.631 5.316 1.00 94.62 163 PHE A C 1
ATOM 1316 O O . PHE A 1 163 ? -9.899 17.188 4.275 1.00 94.62 163 PHE A O 1
ATOM 1323 N N . SER A 1 164 ? -10.086 18.508 6.073 1.00 95.19 164 SER A N 1
ATOM 1324 C CA . SER A 1 164 ? -11.431 19.003 5.753 1.00 95.19 164 SER A CA 1
ATOM 1325 C C . SER A 1 164 ? -11.490 19.654 4.365 1.00 95.19 164 SER A C 1
ATOM 1327 O O . SER A 1 164 ? -12.378 19.362 3.561 1.00 95.19 164 SER A O 1
ATOM 1329 N N . SER A 1 165 ? -10.495 20.480 4.029 1.00 95.81 165 SER A N 1
ATOM 1330 C CA . SER A 1 165 ? -10.359 21.075 2.696 1.00 95.81 165 SER A CA 1
ATOM 1331 C C . SER A 1 165 ? -10.191 20.008 1.610 1.00 95.81 165 SER A C 1
ATOM 1333 O O . SER A 1 165 ? -10.851 20.081 0.571 1.00 95.81 165 SER A O 1
ATOM 1335 N N . TYR A 1 166 ? -9.382 18.975 1.865 1.00 96.06 166 TYR A N 1
ATOM 1336 C CA . TYR A 1 166 ? -9.200 17.857 0.940 1.00 96.06 166 TYR A CA 1
ATOM 1337 C C . TYR A 1 166 ? -10.514 17.104 0.685 1.00 96.06 166 TYR A C 1
ATOM 1339 O O . TYR A 1 166 ? -10.882 16.885 -0.472 1.00 96.06 166 TYR A O 1
ATOM 1347 N N . ILE A 1 167 ? -11.262 16.782 1.747 1.00 95.75 167 ILE A N 1
ATOM 1348 C CA . ILE A 1 167 ? -12.589 16.152 1.669 1.00 95.75 167 ILE A CA 1
ATOM 1349 C C . ILE A 1 167 ? -13.535 16.991 0.808 1.00 95.75 167 ILE A C 1
ATOM 1351 O O . ILE A 1 167 ? -14.163 16.471 -0.113 1.00 95.75 167 ILE A O 1
ATOM 1355 N N . ASN A 1 168 ? -13.598 18.302 1.043 1.00 95.81 168 ASN A N 1
ATOM 1356 C CA . ASN A 1 168 ? -14.494 19.190 0.299 1.00 95.81 168 ASN A CA 1
ATOM 1357 C C . ASN A 1 168 ? -14.157 19.257 -1.193 1.00 95.81 168 ASN A C 1
ATOM 1359 O O . ASN A 1 168 ? -15.051 19.338 -2.032 1.00 95.81 168 ASN A O 1
ATOM 1363 N N . GLN A 1 169 ? -12.870 19.214 -1.535 1.00 96.00 169 GLN A N 1
ATOM 1364 C CA . GLN A 1 169 ? -12.421 19.314 -2.922 1.00 96.00 169 GLN A CA 1
ATOM 1365 C C . GLN A 1 169 ? -12.518 17.984 -3.680 1.00 96.00 169 GLN A C 1
ATOM 1367 O O . GLN A 1 169 ? -12.747 17.983 -4.894 1.00 96.00 169 GLN A O 1
ATOM 1372 N N . ARG A 1 170 ? -12.293 16.854 -2.997 1.00 96.12 170 ARG A N 1
ATOM 1373 C CA . ARG A 1 170 ? -12.066 15.546 -3.635 1.00 96.12 170 ARG A CA 1
ATOM 1374 C C . ARG A 1 170 ? -13.078 14.469 -3.257 1.00 96.12 170 ARG A C 1
ATOM 1376 O O . ARG A 1 170 ? -13.279 13.569 -4.067 1.00 96.12 170 ARG A O 1
ATOM 1383 N N . GLY A 1 171 ? -13.759 14.574 -2.117 1.00 95.12 171 GLY A N 1
ATOM 1384 C CA . GLY A 1 171 ? -14.609 13.515 -1.556 1.00 95.12 171 GLY A CA 1
ATOM 1385 C C . GLY A 1 171 ? -15.682 13.006 -2.520 1.00 95.12 171 GLY A C 1
ATOM 1386 O O . GLY A 1 171 ? -15.691 11.830 -2.866 1.00 95.12 171 GLY A O 1
ATOM 1387 N N . TYR A 1 172 ? -16.509 13.900 -3.074 1.00 95.12 172 TYR A N 1
ATOM 1388 C CA . TYR A 1 172 ? -17.533 13.517 -4.061 1.00 95.12 172 TYR A CA 1
ATOM 1389 C C . TYR A 1 172 ? -16.942 12.831 -5.307 1.00 95.12 172 TYR A C 1
ATOM 1391 O O . TYR A 1 172 ? -17.492 11.861 -5.828 1.00 95.12 172 TYR A O 1
ATOM 1399 N N . ARG A 1 173 ? -15.796 13.324 -5.798 1.00 94.94 173 ARG A N 1
ATOM 1400 C CA . ARG A 1 173 ? -15.130 12.751 -6.977 1.00 94.94 173 ARG A CA 1
ATOM 1401 C C . ARG A 1 173 ? -14.547 11.375 -6.676 1.00 94.94 173 ARG A C 1
ATOM 1403 O O . ARG A 1 173 ? -14.584 10.523 -7.556 1.00 94.94 173 ARG A O 1
ATOM 1410 N N . LEU A 1 174 ? -14.038 11.169 -5.464 1.00 95.44 174 LEU A N 1
ATOM 1411 C CA . LEU A 1 174 ? -13.538 9.881 -4.994 1.00 95.44 174 LEU A CA 1
ATOM 1412 C C . LEU A 1 174 ? -14.669 8.866 -4.832 1.00 95.44 174 LEU A C 1
ATOM 1414 O O . LEU A 1 174 ? -14.544 7.769 -5.369 1.00 95.44 174 LEU A O 1
ATOM 1418 N N . ASN A 1 175 ? -15.796 9.252 -4.225 1.00 94.19 175 ASN A N 1
ATOM 1419 C CA . ASN A 1 175 ? -16.995 8.408 -4.165 1.00 94.19 175 ASN A CA 1
ATOM 1420 C C . ASN A 1 175 ? -17.409 7.956 -5.571 1.00 94.19 175 ASN A C 1
ATOM 1422 O O . ASN A 1 175 ? -17.468 6.763 -5.852 1.00 94.19 175 ASN A O 1
ATOM 1426 N N . LYS A 1 176 ? -17.573 8.904 -6.503 1.00 93.25 176 LYS A N 1
ATOM 1427 C CA . LYS A 1 176 ? -17.917 8.592 -7.899 1.00 93.25 176 LYS A CA 1
ATOM 1428 C C . LYS A 1 176 ? -16.861 7.732 -8.605 1.00 93.25 176 LYS A C 1
ATOM 1430 O O . LYS A 1 176 ? -17.195 6.927 -9.468 1.00 93.25 176 LYS A O 1
ATOM 1435 N N . PHE A 1 177 ? -15.581 7.933 -8.297 1.00 93.88 177 PHE A N 1
ATOM 1436 C CA . PHE A 1 177 ? -14.497 7.154 -8.890 1.00 93.88 177 PHE A CA 1
ATOM 1437 C C . PHE A 1 177 ? -14.525 5.693 -8.440 1.00 93.88 177 PHE A C 1
ATOM 1439 O O . PHE A 1 177 ? -14.225 4.822 -9.253 1.00 93.88 177 PHE A O 1
ATOM 1446 N N . TRP A 1 178 ? -14.873 5.425 -7.182 1.00 93.38 178 TRP A N 1
ATOM 1447 C CA . TRP A 1 178 ? -14.898 4.075 -6.622 1.00 93.38 178 TRP A CA 1
ATOM 1448 C C . TRP A 1 178 ? -16.252 3.361 -6.767 1.00 93.38 178 TRP A C 1
ATOM 1450 O O . TRP A 1 178 ? -16.292 2.136 -6.713 1.00 93.38 178 TRP A O 1
ATOM 1460 N N . ASP A 1 179 ? -17.325 4.087 -7.090 1.00 88.06 179 ASP A N 1
ATOM 1461 C CA . ASP A 1 179 ? -18.662 3.553 -7.415 1.00 88.06 179 ASP A CA 1
ATOM 1462 C C . ASP A 1 179 ? -18.747 2.827 -8.782 1.00 88.06 179 ASP A C 1
ATOM 1464 O O . ASP A 1 179 ? -19.811 2.547 -9.320 1.00 88.06 179 ASP A O 1
ATOM 1468 N N . ASN A 1 180 ? -17.609 2.507 -9.402 1.00 78.94 180 ASN A N 1
ATOM 1469 C CA . ASN A 1 180 ? -17.548 1.829 -10.703 1.00 78.94 180 ASN A CA 1
ATOM 1470 C C . ASN A 1 180 ? -17.348 0.306 -10.604 1.00 78.94 180 ASN A C 1
ATOM 1472 O O . ASN A 1 180 ? -17.052 -0.333 -11.615 1.00 78.94 180 ASN A O 1
ATOM 1476 N N . GLY A 1 181 ? -17.450 -0.268 -9.401 1.00 71.94 181 GLY A N 1
ATOM 1477 C CA . GLY A 1 181 ? -17.325 -1.710 -9.167 1.00 71.94 181 GLY A CA 1
ATOM 1478 C C . GLY A 1 181 ? -15.906 -2.272 -9.308 1.00 71.94 181 GLY A C 1
ATOM 1479 O O . GLY A 1 181 ? -15.740 -3.487 -9.373 1.00 71.94 181 GLY A O 1
ATOM 1480 N N . ARG A 1 182 ? -14.863 -1.427 -9.359 1.00 74.00 182 ARG A N 1
ATOM 1481 C CA . ARG A 1 182 ? -13.460 -1.887 -9.460 1.00 74.00 182 ARG A CA 1
ATOM 1482 C C . ARG A 1 182 ? -12.979 -2.662 -8.241 1.00 74.00 182 ARG A C 1
ATOM 1484 O O . ARG A 1 182 ? -12.013 -3.412 -8.353 1.00 74.00 182 ARG A O 1
ATOM 1491 N N . THR A 1 183 ? -13.587 -2.428 -7.085 1.00 78.19 183 THR A N 1
ATOM 1492 C CA . THR A 1 183 ? -13.239 -3.104 -5.842 1.00 78.19 183 THR A CA 1
ATOM 1493 C C . THR A 1 183 ? -14.359 -2.966 -4.820 1.00 78.19 183 THR A C 1
ATOM 1495 O O . THR A 1 183 ? -15.176 -2.052 -4.920 1.00 78.19 183 THR A O 1
ATOM 1498 N N . GLU A 1 184 ? -14.383 -3.849 -3.825 1.00 78.00 184 GLU A N 1
ATOM 1499 C CA . GLU A 1 184 ? -15.268 -3.698 -2.672 1.00 78.00 184 GLU A CA 1
ATOM 1500 C C . GLU A 1 184 ? -14.820 -2.493 -1.839 1.00 78.00 184 GLU A C 1
ATOM 1502 O O . GLU A 1 184 ? -13.735 -2.485 -1.249 1.00 78.00 184 GLU A O 1
ATOM 1507 N N . THR A 1 185 ? -15.658 -1.456 -1.827 1.00 78.69 185 THR A N 1
ATOM 1508 C CA . THR A 1 185 ? -15.450 -0.227 -1.051 1.00 78.69 185 THR A CA 1
ATOM 1509 C C . THR A 1 185 ? -16.018 -0.327 0.358 1.00 78.69 185 THR A C 1
ATOM 1511 O O . THR A 1 185 ? -15.766 0.562 1.162 1.00 78.69 185 THR A O 1
ATOM 1514 N N . PHE A 1 186 ? -16.788 -1.381 0.659 1.00 79.56 186 PHE A N 1
ATOM 1515 C CA . PHE A 1 186 ? -17.469 -1.583 1.941 1.00 79.56 186 PHE A CA 1
ATOM 1516 C C . PHE A 1 186 ? -18.282 -0.359 2.395 1.00 79.56 186 PHE A C 1
ATOM 1518 O O . PHE A 1 186 ? -18.261 0.020 3.564 1.00 79.56 186 PHE A O 1
ATOM 1525 N N . SER A 1 187 ? -18.966 0.292 1.446 1.00 75.88 187 SER A N 1
ATOM 1526 C CA . SER A 1 187 ? -19.752 1.511 1.691 1.00 75.88 187 SER A CA 1
ATOM 1527 C C . SER A 1 187 ? -18.937 2.672 2.281 1.00 75.88 187 SER A C 1
ATOM 1529 O O . SER A 1 187 ? -19.494 3.537 2.953 1.00 75.88 187 SER A O 1
ATOM 1531 N N . PHE A 1 188 ? -17.623 2.711 2.029 1.00 87.88 188 PHE A N 1
ATOM 1532 C CA . PHE A 1 188 ? -16.773 3.819 2.448 1.00 87.88 188 PHE A CA 1
ATOM 1533 C C . PHE A 1 188 ? -17.207 5.131 1.783 1.00 87.88 188 PHE A C 1
ATOM 1535 O O . PHE A 1 188 ? -17.289 5.209 0.556 1.00 87.88 188 PHE A O 1
ATOM 1542 N N . ASP A 1 189 ? -17.426 6.165 2.595 1.00 91.12 189 ASP A N 1
ATOM 1543 C CA . ASP A 1 189 ? -17.763 7.512 2.140 1.00 91.12 189 ASP A CA 1
ATOM 1544 C C . ASP A 1 189 ? -16.574 8.461 2.347 1.00 91.12 189 ASP A C 1
ATOM 1546 O O . ASP A 1 189 ? -16.195 8.790 3.470 1.00 91.12 189 ASP A O 1
ATOM 1550 N N . PHE A 1 190 ? -15.998 8.951 1.249 1.00 93.44 190 PHE A N 1
ATOM 1551 C CA . PHE A 1 190 ? -14.916 9.938 1.270 1.00 93.44 190 PHE A CA 1
ATOM 1552 C C . PHE A 1 190 ? -15.365 11.340 1.715 1.00 93.44 190 PHE A C 1
ATOM 1554 O O . PHE A 1 190 ? -14.529 12.239 1.825 1.00 93.44 190 PHE A O 1
ATOM 1561 N N . GLN A 1 191 ? -16.666 11.556 1.924 1.00 93.44 191 GLN A N 1
ATOM 1562 C CA . GLN A 1 191 ? -17.234 12.782 2.483 1.00 93.44 191 GLN A CA 1
ATOM 1563 C C . GLN A 1 191 ? -17.482 12.693 3.993 1.00 93.44 191 GLN A C 1
ATOM 1565 O O . GLN A 1 191 ? -17.849 13.711 4.587 1.00 93.44 191 GLN A O 1
ATOM 1570 N N . ASP A 1 192 ? -17.237 11.533 4.615 1.00 88.88 192 ASP A N 1
ATOM 1571 C CA . ASP A 1 192 ? -17.366 11.364 6.059 1.00 88.88 192 ASP A CA 1
ATOM 1572 C C . ASP A 1 192 ? -16.392 12.290 6.800 1.00 88.88 192 ASP A C 1
ATOM 1574 O O . ASP A 1 192 ? -15.171 12.256 6.621 1.00 88.88 192 ASP A O 1
ATOM 1578 N N . ARG A 1 193 ? -16.965 13.145 7.647 1.00 84.81 193 ARG A N 1
ATOM 1579 C CA . ARG A 1 193 ? -16.241 14.141 8.435 1.00 84.81 193 ARG A CA 1
ATOM 1580 C C . ARG A 1 193 ? -15.952 13.692 9.854 1.00 84.81 193 ARG A C 1
ATOM 1582 O O . ARG A 1 193 ? -15.401 14.497 10.593 1.00 84.81 193 ARG A O 1
ATOM 1589 N N . ASN A 1 194 ? -16.300 12.467 10.239 1.00 84.12 194 ASN A N 1
ATOM 1590 C CA . ASN A 1 194 ? -15.903 11.902 11.518 1.00 84.12 194 ASN A CA 1
ATOM 1591 C C . ASN A 1 194 ? -14.479 11.333 11.396 1.00 84.12 194 ASN A C 1
ATOM 1593 O O . ASN A 1 194 ? -14.283 10.260 10.809 1.00 84.12 194 ASN A O 1
ATOM 1597 N N . PRO A 1 195 ? -13.448 12.052 11.875 1.00 71.12 195 PRO A N 1
ATOM 1598 C CA . PRO A 1 195 ? -12.073 11.718 11.554 1.00 71.12 195 PRO A CA 1
ATOM 1599 C C . PRO A 1 195 ? -11.487 10.700 12.550 1.00 71.12 195 PRO A C 1
ATOM 1601 O O . PRO A 1 195 ? -10.560 9.971 12.197 1.00 71.12 195 PRO A O 1
ATOM 1604 N N . SER A 1 196 ? -12.074 10.592 13.746 1.00 73.56 196 SER A N 1
ATOM 1605 C CA . SER A 1 196 ? -11.510 9.872 14.890 1.00 73.56 196 SER A CA 1
ATOM 1606 C C . SER A 1 196 ? -11.966 8.416 14.975 1.00 73.56 196 SER A C 1
ATOM 1608 O O . SER A 1 196 ? -11.205 7.562 15.427 1.00 73.56 196 SER A O 1
ATOM 1610 N N . SER A 1 197 ? -13.174 8.092 14.504 1.00 82.00 197 SER A N 1
ATOM 1611 C CA . SER A 1 197 ? -13.650 6.704 14.448 1.00 82.00 197 SER A CA 1
ATOM 1612 C C . SER A 1 197 ? -13.422 6.084 13.076 1.00 82.00 197 SER A C 1
ATOM 1614 O O . SER A 1 197 ? -13.601 6.748 12.058 1.00 82.00 197 SER A O 1
ATOM 1616 N N . ILE A 1 198 ? -13.079 4.801 13.041 1.00 90.50 198 ILE A N 1
ATOM 1617 C CA . ILE A 1 198 ? -13.082 3.995 11.822 1.00 90.50 198 ILE A CA 1
ATOM 1618 C C . ILE A 1 198 ? -13.652 2.611 12.136 1.00 90.50 198 ILE A C 1
ATOM 1620 O O . ILE A 1 198 ? -13.280 1.993 13.132 1.00 90.50 198 ILE A O 1
ATOM 1624 N N . SER A 1 199 ? -14.593 2.140 11.320 1.00 91.19 199 SER A N 1
ATOM 1625 C CA . SER A 1 199 ? -15.118 0.777 11.442 1.00 91.19 199 SER A CA 1
ATOM 1626 C C . SER A 1 199 ? -14.156 -0.244 10.826 1.00 91.19 199 SER A C 1
ATOM 1628 O O . SER A 1 199 ? -13.273 0.109 10.042 1.00 91.19 199 SER A O 1
ATOM 1630 N N . ILE A 1 200 ? -14.345 -1.529 11.140 1.00 91.25 200 ILE A N 1
ATOM 1631 C CA . ILE A 1 200 ? -13.573 -2.618 10.519 1.00 91.25 200 ILE A CA 1
ATOM 1632 C C . ILE A 1 200 ? -13.720 -2.576 8.995 1.00 91.25 200 ILE A C 1
ATOM 1634 O O . ILE A 1 200 ? -12.738 -2.641 8.257 1.00 91.25 200 ILE A O 1
ATOM 1638 N N . GLU A 1 201 ? -14.958 -2.444 8.533 1.00 90.94 201 GLU A N 1
ATOM 1639 C CA . GLU A 1 201 ? -15.342 -2.423 7.126 1.00 90.94 201 GLU A CA 1
ATOM 1640 C C . GLU A 1 201 ? -14.686 -1.240 6.412 1.00 90.94 201 GLU A C 1
ATOM 1642 O O . GLU A 1 201 ? -14.102 -1.405 5.341 1.00 90.94 201 GLU A O 1
ATOM 1647 N N . GLN A 1 202 ? -14.692 -0.063 7.045 1.00 92.06 202 GLN A N 1
ATOM 1648 C CA . GLN A 1 202 ? -14.016 1.122 6.528 1.00 92.06 202 GLN A CA 1
ATOM 1649 C C . GLN A 1 202 ? -12.495 0.923 6.456 1.00 92.06 202 GLN A C 1
ATOM 1651 O O . GLN A 1 202 ? -11.875 1.307 5.462 1.00 92.06 202 GLN A O 1
ATOM 1656 N N . THR A 1 203 ? -11.879 0.296 7.465 1.00 93.31 203 THR A N 1
ATOM 1657 C CA . THR A 1 203 ? -10.451 -0.055 7.433 1.00 93.31 203 THR A CA 1
ATOM 1658 C C . THR A 1 203 ? -10.139 -0.991 6.271 1.00 93.31 203 THR A C 1
ATOM 1660 O O . THR A 1 203 ? -9.217 -0.713 5.502 1.00 93.31 203 THR A O 1
ATOM 1663 N N . PHE A 1 204 ? -10.915 -2.060 6.087 1.00 92.06 204 PHE A N 1
ATOM 1664 C CA . PHE A 1 204 ? -10.718 -2.995 4.977 1.00 92.06 204 PHE A CA 1
ATOM 1665 C C . PHE A 1 204 ? -10.924 -2.322 3.619 1.00 92.06 204 PHE A C 1
ATOM 1667 O O . PHE A 1 204 ? -10.096 -2.502 2.723 1.00 92.06 204 PHE A O 1
ATOM 1674 N N . GLY A 1 205 ? -11.946 -1.474 3.483 1.00 92.31 205 GLY A N 1
ATOM 1675 C CA . GLY A 1 205 ? -12.179 -0.672 2.283 1.00 92.31 205 GLY A CA 1
ATOM 1676 C C . GLY A 1 205 ? -10.992 0.219 1.932 1.00 92.31 205 GLY A C 1
ATOM 1677 O O . GLY A 1 205 ? -10.516 0.181 0.797 1.00 92.31 205 GLY A O 1
ATOM 1678 N N . LEU A 1 206 ? -10.442 0.961 2.899 1.00 94.44 206 LEU A N 1
ATOM 1679 C CA . LEU A 1 206 ? -9.261 1.801 2.674 1.00 94.44 206 LEU A CA 1
ATOM 1680 C C . LEU A 1 206 ? -8.036 0.988 2.239 1.00 94.44 206 LEU A C 1
ATOM 1682 O O . LEU A 1 206 ? -7.387 1.338 1.251 1.00 94.44 206 LEU A O 1
ATOM 1686 N N . ILE A 1 207 ? -7.729 -0.110 2.936 1.00 94.94 207 ILE A N 1
ATOM 1687 C CA . ILE A 1 207 ? -6.587 -0.975 2.600 1.00 94.94 207 ILE A CA 1
ATOM 1688 C C . ILE A 1 207 ? -6.751 -1.550 1.189 1.00 94.94 207 ILE A C 1
ATOM 1690 O O . ILE A 1 207 ? -5.800 -1.581 0.403 1.00 94.94 207 ILE A O 1
ATOM 1694 N N . ASN A 1 208 ? -7.963 -1.966 0.835 1.00 93.81 208 ASN A N 1
ATOM 1695 C CA . ASN A 1 208 ? -8.273 -2.518 -0.474 1.00 93.81 208 ASN A CA 1
ATOM 1696 C C . ASN A 1 208 ? -8.156 -1.469 -1.595 1.00 93.81 208 ASN A C 1
ATOM 1698 O O . ASN A 1 208 ? -7.524 -1.721 -2.624 1.00 93.81 208 ASN A O 1
ATOM 1702 N N . MET A 1 209 ? -8.669 -0.255 -1.381 1.00 95.44 209 MET A N 1
ATOM 1703 C CA . MET A 1 209 ? -8.521 0.850 -2.334 1.00 95.44 209 MET A CA 1
ATOM 1704 C C . MET A 1 209 ? -7.049 1.243 -2.537 1.00 95.44 209 MET A C 1
ATOM 1706 O O . MET A 1 209 ? -6.623 1.459 -3.675 1.00 95.44 209 MET A O 1
ATOM 1710 N N . LEU A 1 210 ? -6.229 1.256 -1.478 1.00 96.50 210 LEU A N 1
ATOM 1711 C CA . LEU A 1 210 ? -4.777 1.453 -1.594 1.00 96.50 210 LEU A CA 1
ATOM 1712 C C . LEU A 1 210 ? -4.103 0.338 -2.405 1.00 96.50 210 LEU A C 1
ATOM 1714 O O . LEU A 1 210 ? -3.278 0.626 -3.271 1.00 96.50 210 LEU A O 1
ATOM 1718 N N . ARG A 1 211 ? -4.466 -0.931 -2.172 1.00 94.94 211 ARG A N 1
ATOM 1719 C CA . ARG A 1 211 ? -3.940 -2.081 -2.934 1.00 94.94 211 ARG A CA 1
ATOM 1720 C C . ARG A 1 211 ? -4.210 -1.940 -4.425 1.00 94.94 211 ARG A C 1
ATOM 1722 O O . ARG A 1 211 ? -3.294 -2.114 -5.228 1.00 94.94 211 ARG A O 1
ATOM 1729 N N . VAL A 1 212 ? -5.447 -1.608 -4.786 1.00 94.31 212 VAL A N 1
ATOM 1730 C CA . VAL A 1 212 ? -5.836 -1.379 -6.183 1.00 94.31 212 VAL A CA 1
ATOM 1731 C C . VAL A 1 212 ? -5.084 -0.183 -6.760 1.00 94.31 212 VAL A C 1
ATOM 1733 O O . VAL A 1 212 ? -4.582 -0.263 -7.878 1.00 94.31 212 VAL A O 1
ATOM 1736 N N . SER A 1 213 ? -4.929 0.891 -5.981 1.00 96.00 213 SER A N 1
ATOM 1737 C CA . SER A 1 213 ? -4.191 2.083 -6.409 1.00 96.00 213 SER A CA 1
ATOM 1738 C C . SER A 1 213 ? -2.728 1.754 -6.720 1.00 96.00 213 SER A C 1
ATOM 1740 O O . SER A 1 213 ? -2.250 2.118 -7.790 1.00 96.00 213 SER A O 1
ATOM 1742 N N . ILE A 1 214 ? -2.037 0.993 -5.861 1.00 95.75 214 ILE A N 1
ATOM 1743 C CA . ILE A 1 214 ? -0.660 0.530 -6.112 1.00 95.75 214 ILE A CA 1
ATOM 1744 C C . ILE A 1 214 ? -0.588 -0.317 -7.382 1.00 95.75 214 ILE A C 1
ATOM 1746 O O . ILE A 1 214 ? 0.277 -0.067 -8.215 1.00 95.75 214 ILE A O 1
ATOM 1750 N N . ILE A 1 215 ? -1.487 -1.293 -7.555 1.00 94.38 215 ILE A N 1
ATOM 1751 C CA . ILE A 1 215 ? -1.489 -2.160 -8.744 1.00 94.38 215 ILE A CA 1
ATOM 1752 C C . ILE A 1 215 ? -1.644 -1.328 -10.018 1.00 94.38 215 ILE A C 1
ATOM 1754 O O . ILE A 1 215 ? -0.848 -1.465 -10.943 1.00 94.38 215 ILE A O 1
ATOM 1758 N N . CYS A 1 216 ? -2.645 -0.451 -10.068 1.00 94.31 216 CYS A N 1
ATOM 1759 C CA . CYS A 1 216 ? -2.919 0.322 -11.272 1.00 94.31 216 CYS A CA 1
ATOM 1760 C C . CYS A 1 216 ? -1.820 1.350 -11.561 1.00 94.31 216 CYS A C 1
ATOM 1762 O O . CYS A 1 216 ? -1.466 1.555 -12.721 1.00 94.31 216 CYS A O 1
ATOM 1764 N N . ILE A 1 217 ? -1.253 1.979 -10.529 1.00 95.88 217 ILE A N 1
ATOM 1765 C CA . ILE A 1 217 ? -0.116 2.890 -10.693 1.00 95.88 217 ILE A CA 1
ATOM 1766 C C . ILE A 1 217 ? 1.121 2.122 -11.175 1.00 95.88 217 ILE A C 1
ATOM 1768 O O . ILE A 1 217 ? 1.802 2.598 -12.079 1.00 95.88 217 ILE A O 1
ATOM 1772 N N . ASP A 1 218 ? 1.398 0.936 -10.626 1.00 95.62 218 ASP A N 1
ATOM 1773 C CA . ASP A 1 218 ? 2.523 0.092 -11.043 1.00 95.62 218 ASP A CA 1
ATOM 1774 C C . ASP A 1 218 ? 2.388 -0.371 -12.495 1.00 95.62 218 ASP A C 1
ATOM 1776 O O . ASP A 1 218 ? 3.364 -0.368 -13.238 1.00 95.62 218 ASP A O 1
ATOM 1780 N N . GLU A 1 219 ? 1.179 -0.716 -12.929 1.00 93.06 219 GLU A N 1
ATOM 1781 C CA . GLU A 1 219 ? 0.907 -1.110 -14.312 1.00 93.06 219 GLU A CA 1
ATOM 1782 C C . GLU A 1 219 ? 1.118 0.049 -15.287 1.00 93.06 219 GLU A C 1
ATOM 1784 O O . GLU A 1 219 ? 1.773 -0.112 -16.321 1.00 93.06 219 GLU A O 1
ATOM 1789 N N . LEU A 1 220 ? 0.613 1.237 -14.944 1.00 94.06 220 LEU A N 1
ATOM 1790 C CA . LEU A 1 220 ? 0.873 2.452 -15.714 1.00 94.06 220 LEU A CA 1
ATOM 1791 C C . LEU A 1 220 ? 2.376 2.725 -15.773 1.00 94.06 220 LEU A C 1
ATOM 1793 O O . LEU A 1 220 ? 2.921 2.944 -16.851 1.00 94.06 220 LEU A O 1
ATOM 1797 N N . PHE A 1 221 ? 3.059 2.635 -14.634 1.00 93.69 221 PHE A N 1
ATOM 1798 C CA . PHE A 1 221 ? 4.495 2.835 -14.532 1.00 93.69 221 PHE A CA 1
ATOM 1799 C C . PHE A 1 221 ? 5.282 1.829 -15.378 1.00 93.69 221 PHE A C 1
ATOM 1801 O O . PHE A 1 221 ? 6.154 2.234 -16.146 1.00 93.69 221 PHE A O 1
ATOM 1808 N N . ALA A 1 222 ? 4.947 0.541 -15.319 1.00 92.44 222 ALA A N 1
ATOM 1809 C CA . ALA A 1 222 ? 5.591 -0.516 -16.093 1.00 92.44 222 ALA A CA 1
ATOM 1810 C C . ALA A 1 222 ? 5.500 -0.269 -17.606 1.00 92.44 222 ALA A C 1
ATOM 1812 O O . ALA A 1 222 ? 6.436 -0.590 -18.343 1.00 92.44 222 ALA A O 1
ATOM 1813 N N . ASN A 1 223 ? 4.402 0.335 -18.071 1.00 90.62 223 ASN A N 1
ATOM 1814 C CA . ASN A 1 223 ? 4.222 0.707 -19.475 1.00 90.62 223 ASN A CA 1
ATOM 1815 C C . ASN A 1 223 ? 5.118 1.871 -19.914 1.00 90.62 223 ASN A C 1
ATOM 1817 O O . ASN A 1 223 ? 5.390 2.006 -21.103 1.00 90.62 223 ASN A O 1
ATOM 1821 N N . THR A 1 224 ? 5.624 2.672 -18.976 1.00 90.69 224 THR A N 1
ATOM 1822 C CA . THR A 1 224 ? 6.556 3.767 -19.279 1.00 90.69 224 THR A CA 1
ATOM 1823 C C . THR A 1 224 ? 8.010 3.306 -19.416 1.00 90.69 224 THR A C 1
ATOM 1825 O O . THR A 1 224 ? 8.869 4.121 -19.759 1.00 90.69 224 THR A O 1
ATOM 1828 N N . LEU A 1 225 ? 8.326 2.041 -19.105 1.00 90.62 225 LEU A N 1
ATOM 1829 C CA . LEU A 1 225 ? 9.693 1.510 -19.088 1.00 90.62 225 LEU A CA 1
ATOM 1830 C C . LEU A 1 225 ? 10.072 0.921 -20.459 1.00 90.62 225 LEU A C 1
ATOM 1832 O O . LEU A 1 225 ? 9.512 -0.112 -20.844 1.00 90.62 225 LEU A O 1
ATOM 1836 N N . PRO A 1 226 ? 11.037 1.509 -21.194 1.00 89.00 226 PRO A N 1
ATOM 1837 C CA . PRO A 1 226 ? 11.476 0.955 -22.468 1.00 89.00 226 PRO A CA 1
ATOM 1838 C C . PRO A 1 226 ? 12.201 -0.377 -22.258 1.00 89.00 226 PRO A C 1
ATOM 1840 O O . PRO A 1 226 ? 13.124 -0.483 -21.448 1.00 89.00 226 PRO A O 1
ATOM 1843 N N . PHE A 1 227 ? 11.803 -1.404 -23.011 1.00 89.81 227 PHE A N 1
ATOM 1844 C CA . PHE A 1 227 ? 12.400 -2.737 -22.894 1.00 89.81 227 PHE A CA 1
ATOM 1845 C C . PHE A 1 227 ? 13.931 -2.753 -23.107 1.00 89.81 227 PHE A C 1
ATOM 1847 O O . PHE A 1 227 ? 14.610 -3.362 -22.276 1.00 89.81 227 PHE A O 1
ATOM 1854 N N . PRO A 1 228 ? 14.504 -2.085 -24.135 1.00 90.56 228 PRO A N 1
ATOM 1855 C CA . PRO A 1 228 ? 15.957 -2.054 -24.336 1.00 90.56 228 PRO A CA 1
ATOM 1856 C C . PRO A 1 228 ? 16.719 -1.500 -23.128 1.00 90.56 228 PRO A C 1
ATOM 1858 O O . PRO A 1 228 ? 17.713 -2.081 -22.690 1.00 90.56 228 PRO A O 1
ATOM 1861 N N . ASP A 1 229 ? 16.212 -0.423 -22.534 1.00 89.75 229 ASP A N 1
ATOM 1862 C CA . ASP A 1 229 ? 16.891 0.265 -21.439 1.00 89.75 229 ASP A CA 1
ATOM 1863 C C . ASP A 1 229 ? 16.736 -0.491 -20.105 1.00 89.75 229 ASP A C 1
ATOM 1865 O O . ASP A 1 229 ? 17.653 -0.532 -19.272 1.00 89.75 229 ASP A O 1
ATOM 1869 N N . LEU A 1 230 ? 15.596 -1.162 -19.911 1.00 90.81 230 LEU A N 1
ATOM 1870 C CA . LEU A 1 230 ? 15.394 -2.095 -18.804 1.00 90.81 230 LEU A CA 1
ATOM 1871 C C . LEU A 1 230 ? 16.347 -3.296 -18.920 1.00 90.81 230 LEU A C 1
ATOM 1873 O O . LEU A 1 230 ? 16.976 -3.693 -17.937 1.00 90.81 230 LEU A O 1
ATOM 1877 N N . PHE A 1 231 ? 16.532 -3.822 -20.133 1.00 93.06 231 PHE A N 1
ATOM 1878 C CA . PHE A 1 231 ? 17.494 -4.887 -20.405 1.00 93.06 231 PHE A CA 1
ATOM 1879 C C . PHE A 1 231 ? 18.931 -4.445 -20.118 1.00 93.06 231 PHE A C 1
ATOM 1881 O O . PHE A 1 231 ? 19.670 -5.147 -19.423 1.00 93.06 231 PHE A O 1
ATOM 1888 N N . ALA A 1 232 ? 19.317 -3.252 -20.570 1.00 91.81 232 ALA A N 1
ATOM 1889 C CA . ALA A 1 232 ? 20.623 -2.673 -20.269 1.00 91.81 232 ALA A CA 1
ATOM 1890 C C . ALA A 1 232 ? 20.845 -2.490 -18.756 1.00 91.81 232 ALA A C 1
ATOM 1892 O O . ALA A 1 232 ? 21.964 -2.633 -18.259 1.00 91.81 232 ALA A O 1
ATOM 1893 N N . THR A 1 233 ? 19.787 -2.202 -17.997 1.00 91.44 233 THR A N 1
ATOM 1894 C CA . THR A 1 233 ? 19.845 -2.099 -16.533 1.00 91.44 233 THR A CA 1
ATOM 1895 C C . THR A 1 233 ? 20.153 -3.446 -15.871 1.00 91.44 233 THR A C 1
ATOM 1897 O O . THR A 1 233 ? 21.046 -3.505 -15.025 1.00 91.44 233 THR A O 1
ATOM 1900 N N . GLU A 1 234 ? 19.521 -4.538 -16.308 1.00 93.06 234 GLU A N 1
ATOM 1901 C CA . GLU A 1 234 ? 19.842 -5.891 -15.825 1.00 93.06 234 GLU A CA 1
ATOM 1902 C C . GLU A 1 234 ? 21.257 -6.335 -16.210 1.00 93.06 234 GLU A C 1
ATOM 1904 O O . GLU A 1 234 ? 21.973 -6.918 -15.392 1.00 93.06 234 GLU A O 1
ATOM 1909 N N . VAL A 1 235 ? 21.702 -6.023 -17.432 1.00 93.88 235 VAL A N 1
ATOM 1910 C CA . VAL A 1 235 ? 23.079 -6.300 -17.870 1.00 93.88 235 VAL A CA 1
ATOM 1911 C C . VAL A 1 235 ? 24.082 -5.579 -16.972 1.00 93.88 235 VAL A C 1
ATOM 1913 O O . VAL A 1 235 ? 25.011 -6.216 -16.475 1.00 93.88 235 VAL A O 1
ATOM 1916 N N . ARG A 1 236 ? 23.876 -4.283 -16.699 1.00 91.69 236 ARG A N 1
ATOM 1917 C CA . ARG A 1 236 ? 24.732 -3.510 -15.785 1.00 91.69 236 ARG A CA 1
ATOM 1918 C C . ARG A 1 236 ? 24.753 -4.123 -14.386 1.00 91.69 236 ARG A C 1
ATOM 1920 O O . ARG A 1 236 ? 25.835 -4.338 -13.848 1.00 91.69 236 ARG A O 1
ATOM 1927 N N . ALA A 1 237 ? 23.594 -4.493 -13.840 1.00 91.62 237 ALA A N 1
ATOM 1928 C CA . ALA A 1 237 ? 23.506 -5.142 -12.532 1.00 91.62 237 ALA A CA 1
ATOM 1929 C C . ALA A 1 237 ? 24.282 -6.473 -12.478 1.00 91.62 237 ALA A C 1
ATOM 1931 O O . ALA A 1 237 ? 24.970 -6.753 -11.495 1.00 91.62 237 ALA A O 1
ATOM 1932 N N . ILE A 1 238 ? 24.213 -7.289 -13.538 1.00 93.81 238 ILE A N 1
ATOM 1933 C CA . ILE A 1 238 ? 24.980 -8.539 -13.650 1.00 93.81 238 ILE A CA 1
ATOM 1934 C C . ILE A 1 238 ? 26.479 -8.253 -13.730 1.00 93.81 238 ILE A C 1
ATOM 1936 O O . ILE A 1 238 ? 27.250 -8.926 -13.058 1.00 93.81 238 ILE A O 1
ATOM 1940 N N . LEU A 1 239 ? 26.904 -7.269 -14.523 1.00 91.62 239 LEU A N 1
ATOM 1941 C CA . LEU A 1 239 ? 28.321 -6.926 -14.679 1.00 91.62 239 LEU A CA 1
ATOM 1942 C C . LEU A 1 239 ? 28.947 -6.402 -13.380 1.00 91.62 239 LEU A C 1
ATOM 1944 O O . LEU A 1 239 ? 30.118 -6.672 -13.118 1.00 91.62 239 LEU A O 1
ATOM 1948 N N . THR A 1 240 ? 28.173 -5.694 -12.554 1.00 91.81 240 THR A N 1
ATOM 1949 C CA . THR A 1 240 ? 28.632 -5.195 -11.249 1.00 91.81 240 THR A CA 1
ATOM 1950 C C . THR A 1 240 ? 28.674 -6.265 -10.155 1.00 91.81 240 THR A C 1
ATOM 1952 O O . THR A 1 240 ? 29.311 -6.053 -9.127 1.00 91.81 240 THR A O 1
ATOM 1955 N N . ASP A 1 241 ? 28.024 -7.417 -10.352 1.00 92.88 241 ASP A N 1
ATOM 1956 C CA . ASP A 1 241 ? 28.015 -8.515 -9.382 1.00 92.88 241 ASP A CA 1
ATOM 1957 C C . ASP A 1 241 ? 29.365 -9.268 -9.404 1.00 92.88 241 ASP A C 1
ATOM 1959 O O . ASP A 1 241 ? 29.717 -9.867 -10.429 1.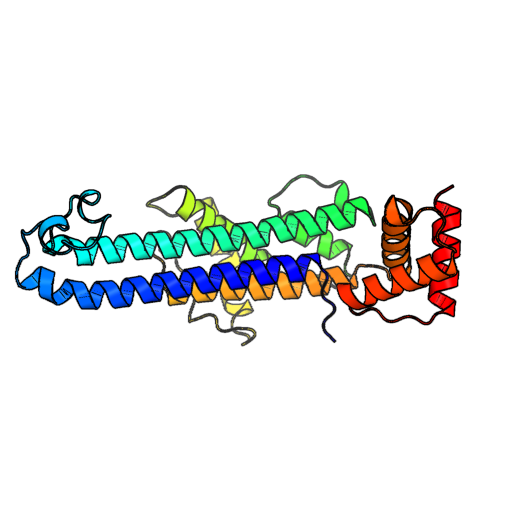00 92.88 241 ASP A O 1
ATOM 1963 N N . PRO A 1 242 ? 30.120 -9.322 -8.285 1.00 91.25 242 PRO A N 1
ATOM 1964 C CA . PRO A 1 242 ? 31.391 -10.043 -8.217 1.00 91.25 242 PRO A CA 1
ATOM 1965 C C . PRO A 1 242 ? 31.297 -11.514 -8.645 1.00 91.25 242 PRO A C 1
ATOM 1967 O O . PRO A 1 242 ? 32.252 -12.048 -9.211 1.00 91.25 242 PRO A O 1
ATOM 1970 N N . ARG A 1 243 ? 30.142 -12.164 -8.437 1.00 91.50 243 ARG A N 1
ATOM 1971 C CA . ARG A 1 243 ? 29.892 -13.570 -8.815 1.00 91.50 243 ARG A CA 1
ATOM 1972 C C . ARG A 1 243 ? 29.726 -13.773 -10.322 1.00 91.50 243 ARG A C 1
ATOM 1974 O O . ARG A 1 243 ? 29.619 -14.907 -10.787 1.00 91.50 243 ARG A O 1
ATOM 1981 N N . SER A 1 244 ? 29.671 -12.688 -11.087 1.00 90.31 244 SER A N 1
ATOM 1982 C CA . SER A 1 244 ? 29.476 -12.693 -12.538 1.00 90.31 244 SER A CA 1
ATOM 1983 C C . SER A 1 244 ? 30.737 -12.304 -13.318 1.00 90.31 244 SER A C 1
ATOM 1985 O O . SER A 1 244 ? 30.692 -12.205 -14.547 1.00 90.31 244 SER A O 1
ATOM 1987 N N . ARG A 1 245 ? 31.881 -12.135 -12.640 1.00 87.38 245 ARG A N 1
ATOM 1988 C CA . ARG A 1 245 ? 33.176 -11.890 -13.292 1.00 87.38 245 ARG A CA 1
ATOM 1989 C C . ARG A 1 245 ? 33.542 -13.041 -14.236 1.00 87.38 245 ARG A C 1
ATOM 1991 O O . ARG A 1 245 ? 33.388 -14.210 -13.898 1.00 87.38 245 ARG A O 1
ATOM 1998 N N . GLY A 1 246 ? 34.021 -12.700 -15.433 1.00 87.62 246 GLY A N 1
ATOM 1999 C CA . GLY A 1 246 ? 34.444 -13.676 -16.446 1.00 87.62 246 GLY A CA 1
ATOM 2000 C C . GLY A 1 246 ? 33.305 -14.390 -17.185 1.00 87.62 246 GLY A C 1
ATOM 2001 O O . GLY A 1 246 ? 33.565 -15.286 -17.987 1.00 87.62 246 GLY A O 1
ATOM 2002 N N . LEU A 1 247 ? 32.038 -14.019 -16.960 1.00 93.25 247 LEU A N 1
ATOM 2003 C CA . LEU A 1 247 ? 30.942 -14.577 -17.748 1.00 93.25 247 LEU A CA 1
ATOM 2004 C C . LEU A 1 247 ? 31.035 -14.129 -19.210 1.00 93.25 247 LEU A C 1
ATOM 2006 O O . LEU A 1 247 ? 31.128 -12.945 -19.517 1.00 93.25 247 LEU A O 1
ATOM 2010 N N . SER A 1 248 ? 30.923 -15.094 -20.126 1.00 94.31 248 SER A N 1
ATOM 2011 C CA . SER A 1 248 ? 30.768 -14.805 -21.555 1.00 94.31 248 SER A CA 1
ATOM 2012 C C . SER A 1 248 ? 29.520 -13.952 -21.811 1.00 94.31 248 SER A C 1
ATOM 2014 O O . SER A 1 248 ? 28.501 -14.142 -21.136 1.00 94.31 248 SER A O 1
ATOM 2016 N N . ARG A 1 249 ? 29.542 -13.131 -22.868 1.00 93.75 249 ARG A N 1
ATOM 2017 C CA . ARG A 1 249 ? 28.390 -12.337 -23.331 1.00 93.75 249 ARG A CA 1
ATOM 2018 C C . ARG A 1 249 ? 27.092 -13.147 -23.398 1.00 93.75 249 ARG A C 1
ATOM 2020 O O . ARG A 1 249 ? 26.077 -12.722 -22.864 1.00 93.75 249 ARG A O 1
ATOM 2027 N N . ARG A 1 250 ? 27.138 -14.359 -23.966 1.00 94.50 250 ARG A N 1
ATOM 2028 C CA . ARG A 1 250 ? 25.969 -15.250 -24.091 1.00 94.50 250 ARG A CA 1
ATOM 2029 C C . ARG A 1 2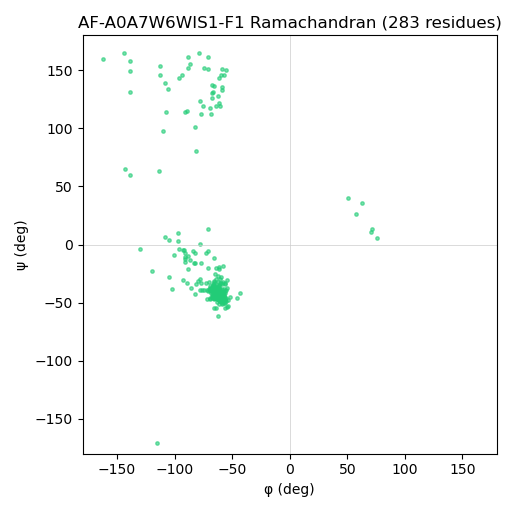50 ? 25.369 -15.637 -22.733 1.00 94.50 250 ARG A C 1
ATOM 2031 O O . ARG A 1 250 ? 24.152 -15.711 -22.592 1.00 94.50 250 ARG A O 1
ATOM 2038 N N . ARG A 1 251 ? 26.213 -15.871 -21.720 1.00 95.31 251 ARG A N 1
ATOM 2039 C CA . ARG A 1 251 ? 25.761 -16.170 -20.348 1.00 95.31 251 ARG A CA 1
ATOM 2040 C C . ARG A 1 251 ? 25.151 -14.941 -19.675 1.00 95.31 251 ARG A C 1
ATOM 2042 O O . ARG A 1 251 ? 24.152 -15.091 -18.980 1.00 95.31 251 ARG A O 1
ATOM 2049 N N . ILE A 1 252 ? 25.713 -13.752 -19.900 1.00 95.31 252 ILE A N 1
ATOM 2050 C CA . ILE A 1 252 ? 25.146 -12.487 -19.405 1.00 95.31 252 ILE A CA 1
ATOM 2051 C C . ILE A 1 252 ? 23.772 -12.246 -20.039 1.00 95.31 252 ILE A C 1
ATOM 2053 O O . ILE A 1 252 ? 22.805 -12.061 -19.308 1.00 95.31 252 ILE A O 1
ATOM 2057 N N . ALA A 1 253 ? 23.666 -12.365 -21.366 1.00 95.38 253 ALA A N 1
ATOM 2058 C CA . ALA A 1 253 ? 22.412 -12.228 -22.106 1.00 95.38 253 ALA A CA 1
ATOM 2059 C C . ALA A 1 253 ? 21.336 -13.199 -21.597 1.00 95.38 253 ALA A C 1
ATOM 2061 O O . ALA A 1 253 ? 20.205 -12.799 -21.324 1.00 95.38 253 ALA A O 1
ATOM 2062 N N . SER A 1 254 ? 21.704 -14.471 -21.395 1.00 95.88 254 SER A N 1
ATOM 2063 C CA . SER A 1 254 ? 20.794 -15.478 -20.843 1.00 95.88 254 SER A CA 1
ATOM 2064 C C . SER A 1 254 ? 20.326 -15.120 -19.432 1.00 95.88 254 SER A C 1
ATOM 2066 O O . SER A 1 254 ? 19.139 -15.243 -19.149 1.00 95.88 254 SER A O 1
ATOM 2068 N N . LYS A 1 255 ? 21.233 -14.679 -18.548 1.00 95.69 255 LYS A N 1
ATOM 2069 C CA . LYS A 1 255 ? 20.880 -14.273 -17.180 1.00 95.69 255 LYS A CA 1
ATOM 2070 C C . LYS A 1 255 ? 19.973 -13.041 -17.168 1.00 95.69 255 LYS A C 1
ATOM 2072 O O . LYS A 1 255 ? 18.979 -13.055 -16.451 1.00 95.69 255 LYS A O 1
ATOM 2077 N N . ALA A 1 256 ? 20.295 -12.010 -17.953 1.00 94.88 256 ALA A N 1
ATOM 2078 C CA . ALA A 1 256 ? 19.496 -10.788 -18.056 1.00 94.88 256 ALA A CA 1
ATOM 2079 C C . ALA A 1 256 ? 18.079 -11.106 -18.545 1.00 94.88 256 ALA A C 1
ATOM 2081 O O . ALA A 1 256 ? 17.104 -10.710 -17.914 1.00 94.88 256 ALA A O 1
ATOM 2082 N N . ARG A 1 257 ? 17.964 -11.928 -19.597 1.00 95.06 257 ARG A N 1
ATOM 2083 C CA . ARG A 1 257 ? 16.677 -12.415 -20.103 1.00 95.06 257 ARG A CA 1
ATOM 2084 C C . ARG A 1 257 ? 15.871 -13.143 -19.027 1.00 95.06 257 ARG A C 1
ATOM 2086 O O . ARG A 1 257 ? 14.711 -12.810 -18.824 1.00 95.06 257 ARG A O 1
ATOM 2093 N N . THR A 1 258 ? 16.474 -14.108 -18.328 1.00 93.44 258 THR A N 1
ATOM 2094 C CA . THR A 1 258 ? 15.782 -14.857 -17.267 1.00 93.44 258 THR A CA 1
ATOM 2095 C C . THR A 1 258 ? 15.314 -13.937 -16.142 1.00 93.44 258 THR A C 1
ATOM 2097 O O . THR A 1 258 ? 14.186 -14.080 -15.681 1.00 93.44 258 THR A O 1
ATOM 2100 N N . ARG A 1 259 ? 16.136 -12.965 -15.723 1.00 92.75 259 ARG A N 1
ATOM 2101 C CA . ARG A 1 259 ? 15.734 -11.982 -14.709 1.00 92.75 259 ARG A CA 1
ATOM 2102 C C . ARG A 1 259 ? 14.547 -11.149 -15.178 1.00 92.75 259 ARG A C 1
ATOM 2104 O O . ARG A 1 259 ? 13.571 -11.065 -14.450 1.00 92.75 259 ARG A O 1
ATOM 2111 N N . LEU A 1 260 ? 14.573 -10.609 -16.397 1.00 90.94 260 LEU A N 1
ATOM 2112 C CA . LEU A 1 260 ? 13.453 -9.823 -16.929 1.00 90.94 260 LEU A CA 1
ATOM 2113 C C . LEU A 1 260 ? 12.165 -10.629 -17.080 1.00 90.94 260 LEU A C 1
ATOM 2115 O O . LEU A 1 260 ? 11.090 -10.109 -16.787 1.00 90.94 260 LEU A O 1
ATOM 2119 N N . GLU A 1 261 ? 12.261 -11.885 -17.511 1.00 90.44 261 GLU A N 1
ATOM 2120 C CA . GLU A 1 261 ? 11.092 -12.756 -17.612 1.00 90.44 261 GLU A CA 1
ATOM 2121 C C . GLU A 1 261 ? 10.493 -13.023 -16.226 1.00 90.44 261 GLU A C 1
ATOM 2123 O O . GLU A 1 261 ? 9.288 -12.877 -16.044 1.00 90.44 261 GLU A O 1
ATOM 2128 N N . MET A 1 262 ? 11.328 -13.331 -15.229 1.00 88.00 262 MET A N 1
ATOM 2129 C CA . MET A 1 262 ? 10.868 -13.572 -13.858 1.00 88.00 262 MET A CA 1
ATOM 2130 C C . MET A 1 262 ? 10.322 -12.313 -13.175 1.00 88.00 262 MET A C 1
ATOM 2132 O O . MET A 1 262 ? 9.352 -12.385 -12.428 1.00 88.00 262 MET A O 1
ATOM 2136 N N . SER A 1 263 ? 10.970 -11.170 -13.390 1.00 85.75 263 SER A N 1
ATOM 2137 C CA . SER A 1 263 ? 10.709 -9.928 -12.662 1.00 85.75 263 SER A CA 1
ATOM 2138 C C . SER A 1 263 ? 9.627 -9.060 -13.298 1.00 85.75 263 SER A C 1
ATOM 2140 O O . SER A 1 263 ? 8.911 -8.372 -12.579 1.00 85.75 263 SER A O 1
ATOM 2142 N N . TYR A 1 264 ? 9.517 -9.081 -14.626 1.00 84.62 264 TYR A N 1
ATOM 2143 C CA . TYR A 1 264 ? 8.639 -8.190 -15.390 1.00 84.62 264 TYR A CA 1
ATOM 2144 C C . TYR A 1 264 ? 7.751 -8.935 -16.401 1.00 84.62 264 TYR A C 1
ATOM 2146 O O . TYR A 1 264 ? 6.948 -8.307 -17.089 1.00 84.62 264 TYR A O 1
ATOM 2154 N N . GLY A 1 265 ? 7.900 -10.258 -16.549 1.00 85.06 265 GLY A N 1
ATOM 2155 C CA . GLY A 1 265 ? 7.163 -11.044 -17.544 1.00 85.06 265 GLY A CA 1
ATOM 2156 C C . GLY A 1 265 ? 7.594 -10.792 -18.994 1.00 85.06 265 GLY A C 1
ATOM 2157 O O . GLY A 1 265 ? 6.914 -11.234 -19.921 1.00 85.06 265 GLY A O 1
ATOM 2158 N N . TYR A 1 266 ? 8.701 -10.076 -19.223 1.00 85.75 266 TYR A N 1
ATOM 2159 C CA . TYR A 1 266 ? 9.176 -9.769 -20.571 1.00 85.75 266 TYR A CA 1
ATOM 2160 C C . TYR A 1 266 ? 9.893 -10.964 -21.198 1.00 85.75 266 TYR A C 1
ATOM 2162 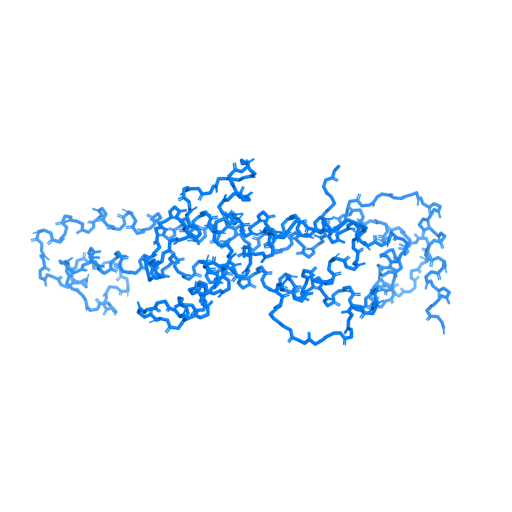O O . TYR A 1 266 ? 10.893 -11.452 -20.675 1.00 85.75 266 TYR A O 1
ATOM 2170 N N . ARG A 1 267 ? 9.416 -11.389 -22.371 1.00 88.25 267 ARG A N 1
ATOM 2171 C CA . ARG A 1 267 ? 10.047 -12.433 -23.185 1.00 88.25 267 ARG A CA 1
ATOM 2172 C C . ARG A 1 267 ? 10.733 -11.817 -24.397 1.00 88.25 267 ARG A C 1
ATOM 2174 O O . ARG A 1 267 ? 10.135 -11.011 -25.101 1.00 88.25 267 ARG A O 1
ATOM 2181 N N . CYS A 1 268 ? 11.969 -12.232 -24.662 1.00 90.38 268 CYS A N 1
ATOM 2182 C CA . CYS A 1 268 ? 12.697 -11.882 -25.879 1.00 90.38 268 CYS A CA 1
ATOM 2183 C C . CYS A 1 268 ? 13.469 -13.086 -26.432 1.00 90.38 268 CYS A C 1
ATOM 2185 O O . CYS A 1 268 ? 13.776 -14.045 -25.709 1.00 90.38 268 CYS A O 1
ATOM 2187 N N . SER A 1 269 ? 13.776 -13.041 -27.729 1.00 93.25 269 SER A N 1
ATOM 2188 C CA . SER A 1 269 ? 14.574 -14.079 -28.377 1.00 93.25 269 SER A CA 1
ATOM 2189 C C . SER A 1 269 ? 16.038 -14.016 -27.923 1.00 93.25 269 SER A C 1
ATOM 2191 O O . SER A 1 269 ? 16.505 -13.014 -27.372 1.00 93.25 269 SER A O 1
ATOM 2193 N N . ALA A 1 270 ? 16.780 -15.106 -28.130 1.00 92.25 270 ALA A N 1
ATOM 2194 C CA . ALA A 1 270 ? 18.197 -15.146 -27.780 1.00 92.25 270 ALA A CA 1
ATOM 2195 C C . ALA A 1 270 ? 19.023 -14.171 -28.637 1.00 92.25 270 ALA A C 1
ATOM 2197 O O . ALA A 1 270 ? 20.010 -13.620 -28.154 1.00 92.25 270 ALA A O 1
ATOM 2198 N N . GLU A 1 271 ? 18.620 -13.945 -29.885 1.00 93.94 271 GLU A N 1
ATOM 2199 C CA . GLU A 1 271 ? 19.254 -13.018 -30.823 1.00 93.94 271 GLU A CA 1
ATOM 2200 C C . GLU A 1 271 ? 19.143 -11.582 -30.301 1.00 93.94 271 GLU A C 1
ATOM 2202 O O . GLU A 1 271 ? 20.169 -10.949 -30.053 1.00 93.94 271 GLU A O 1
ATOM 2207 N N . ILE A 1 272 ? 17.918 -11.130 -29.999 1.00 92.62 272 ILE A N 1
ATOM 2208 C CA . ILE A 1 272 ? 17.649 -9.793 -29.444 1.00 92.62 272 ILE A CA 1
ATOM 2209 C C . ILE A 1 272 ? 18.387 -9.601 -28.113 1.00 92.62 272 ILE A C 1
ATOM 2211 O O . ILE A 1 272 ? 19.015 -8.571 -27.882 1.00 92.62 272 ILE A O 1
ATOM 2215 N N . ALA A 1 273 ? 18.366 -10.608 -27.234 1.00 93.69 273 ALA A N 1
ATOM 2216 C CA . ALA A 1 273 ? 19.073 -10.545 -25.957 1.00 93.69 273 ALA A CA 1
ATOM 2217 C C . ALA A 1 273 ? 20.592 -10.370 -26.138 1.00 93.69 273 ALA A C 1
ATOM 2219 O O . ALA A 1 273 ? 21.222 -9.615 -25.396 1.00 93.69 273 ALA A O 1
ATOM 2220 N N . ASN A 1 274 ? 21.199 -11.063 -27.105 1.00 93.19 274 ASN A N 1
ATOM 2221 C CA . ASN A 1 274 ? 22.630 -10.932 -27.384 1.00 93.19 274 ASN A CA 1
ATOM 2222 C C . ASN A 1 274 ? 22.970 -9.555 -27.961 1.00 93.19 274 ASN A C 1
ATOM 2224 O O . ASN A 1 274 ? 23.971 -8.971 -27.545 1.00 93.19 274 ASN A O 1
ATOM 2228 N N . GLU A 1 275 ? 22.138 -9.039 -28.866 1.00 94.06 275 GLU A N 1
ATOM 2229 C CA . GLU A 1 275 ? 22.304 -7.713 -29.463 1.00 94.06 275 GLU A CA 1
ATOM 2230 C C . GLU A 1 275 ? 22.232 -6.607 -28.400 1.00 94.06 275 GLU A C 1
ATOM 2232 O O . GLU A 1 275 ? 23.166 -5.817 -28.260 1.00 94.06 275 GLU A O 1
ATOM 2237 N N . LEU A 1 276 ? 21.187 -6.610 -27.568 1.00 93.94 276 LEU A N 1
ATOM 2238 C CA . LEU A 1 276 ? 21.029 -5.644 -26.476 1.00 93.94 276 LEU A CA 1
ATOM 2239 C C . LEU A 1 276 ? 22.155 -5.750 -25.440 1.00 93.94 276 LEU A C 1
ATOM 2241 O O . LEU A 1 276 ? 22.615 -4.738 -24.912 1.00 93.94 276 LEU A O 1
ATOM 2245 N N . THR A 1 277 ? 22.647 -6.964 -25.164 1.00 95.00 277 THR A N 1
ATOM 2246 C CA . THR A 1 277 ? 23.809 -7.151 -24.279 1.00 95.00 277 THR A CA 1
ATOM 2247 C C . THR A 1 277 ? 25.056 -6.502 -24.868 1.00 95.00 277 THR A C 1
ATOM 2249 O O . THR A 1 277 ? 25.807 -5.843 -24.154 1.00 95.00 277 THR A O 1
ATOM 2252 N N . GLU A 1 278 ? 25.290 -6.679 -26.168 1.00 92.88 278 GLU A N 1
ATOM 2253 C CA . GLU A 1 278 ? 26.419 -6.062 -26.856 1.00 92.88 278 GLU A CA 1
ATOM 2254 C C . GLU A 1 278 ? 26.337 -4.533 -26.826 1.00 92.88 278 GLU A C 1
ATOM 2256 O O . GLU A 1 278 ? 27.325 -3.883 -26.479 1.00 92.88 278 GLU A O 1
ATOM 2261 N N . GLN A 1 279 ? 25.164 -3.966 -27.108 1.00 91.75 279 GLN A N 1
ATOM 2262 C CA . GLN A 1 279 ? 24.926 -2.524 -27.026 1.00 91.75 279 GLN A CA 1
ATOM 2263 C C . GLN A 1 279 ? 25.186 -1.988 -25.606 1.00 91.75 279 GLN A C 1
ATOM 2265 O O . GLN A 1 279 ? 25.956 -1.041 -25.432 1.00 91.75 279 GLN A O 1
ATOM 2270 N N . ALA A 1 280 ? 24.642 -2.643 -24.575 1.00 90.88 280 ALA A N 1
ATOM 2271 C CA . ALA A 1 280 ? 24.814 -2.237 -23.178 1.00 90.88 280 ALA A CA 1
ATOM 2272 C C . ALA A 1 280 ? 26.276 -2.317 -22.697 1.00 90.88 280 ALA A C 1
ATOM 2274 O O . ALA A 1 280 ? 26.739 -1.458 -21.943 1.00 90.88 280 ALA A O 1
ATOM 2275 N N . MET A 1 281 ? 27.027 -3.331 -23.143 1.00 89.94 281 MET A N 1
ATOM 2276 C CA . MET A 1 281 ? 28.450 -3.477 -22.818 1.00 89.94 281 MET A CA 1
ATOM 2277 C C . MET A 1 281 ? 29.323 -2.425 -23.513 1.00 89.94 281 MET A C 1
ATOM 2279 O O . MET A 1 281 ? 30.331 -2.012 -22.943 1.00 89.94 281 MET A O 1
ATOM 2283 N N . ARG A 1 282 ? 28.952 -1.986 -24.724 1.00 87.38 282 ARG A N 1
ATOM 2284 C CA . ARG A 1 282 ? 29.663 -0.917 -25.446 1.00 87.38 282 ARG A CA 1
ATOM 2285 C C . ARG A 1 282 ? 29.476 0.447 -24.779 1.00 87.38 282 ARG A C 1
ATOM 2287 O O . ARG A 1 282 ? 30.445 1.184 -24.685 1.00 87.38 282 ARG A O 1
ATOM 2294 N N . GLY A 1 283 ? 28.279 0.746 -24.269 1.00 72.81 283 GLY A N 1
ATOM 2295 C CA . GLY A 1 283 ? 27.982 2.001 -23.559 1.00 72.81 283 GLY A CA 1
ATOM 2296 C C . GLY A 1 283 ? 28.473 2.073 -22.105 1.00 72.81 283 GLY A C 1
ATOM 2297 O O . GLY A 1 283 ? 28.213 3.064 -21.435 1.00 72.81 283 GLY A O 1
ATOM 2298 N N . SER A 1 284 ? 29.132 1.023 -21.598 1.00 58.31 284 SER A N 1
ATOM 2299 C CA . SER A 1 284 ? 29.685 0.960 -20.232 1.00 58.31 284 SER A CA 1
ATOM 2300 C C . SER A 1 284 ? 31.216 1.127 -20.181 1.00 58.31 284 SER A C 1
ATOM 2302 O O . SER A 1 284 ? 31.800 0.953 -19.112 1.00 58.31 284 SER A O 1
ATOM 2304 N N . ARG A 1 285 ? 31.862 1.383 -21.328 1.00 47.75 285 ARG A N 1
ATOM 2305 C CA . ARG A 1 285 ? 33.294 1.710 -21.446 1.00 47.75 285 ARG A CA 1
ATOM 2306 C C . ARG A 1 285 ? 33.477 3.216 -21.511 1.00 47.75 285 ARG A C 1
ATOM 2308 O O . ARG A 1 285 ? 34.484 3.676 -20.937 1.00 47.75 285 ARG A O 1
#

pLDDT: mean 90.78, std 7.45, range [45.22, 97.81]

Secondary structure (DSSP, 8-state):
-----HHHHHHHHHHHHHHHHHHHHHHHHHHHHHHHHHHHHH-TT-BHHHH-TT-TTGGG---BGGGHHHHHHHHHHHHHHHHHHHHHHHHHHHHHHHHHHHHHHS--GGGGSPP--HHHHHHHHHHHHSSSPPPHHHHHHHHHHHHHHHHHHHT-SS--HHHHHHHHHHHHHHHHHHTTSSS--TT--TT----S---HHHHHHHHHHHHHHHHHHHHHHHHTS-HHHHHHHHHHHHHH-GGGTT--HHHHHHHHHHHHHHHH-----HHHHHHHHHHHHHTT-

Foldseek 3Di:
DQWFFLLLVVLLVQLVVLLVQLVVLVVVLVVQLVVLVVVCVPFVADQQCRVCVVDPCSVVDGHGSVCSNVVSVVVNQLSLLVSLLSLLVSLLVSLVVLVVVCCVQPNDPLVVDDDDRSLVSSQSVLCVLFPDRADCLLSLLSVLSVLLNVCSVVVDQARDPVNLVSLVVCQVVNCVVPVPPPDQQLPDGSNDRRSRGDDSSNSSNSSGSSSVSSSSSRSSSSVSDDPLSLLLVQLVVLVPDPVNPPPDLLRSLVRSQVCCCVRGVDHDDSVVSSVSSVVSVVVVD

Organism: NCBI:txid57676

Solvent-accessible surface area (backbone atoms only — not comparable to full-atom values): 15747 Å² total; per-residue (Å²): 131,90,45,46,35,57,66,42,53,53,40,51,53,50,43,51,52,36,50,52,51,40,52,49,51,54,52,52,46,59,50,48,47,63,65,44,52,59,45,24,70,77,40,34,79,43,40,34,43,79,73,37,75,88,46,94,59,25,79,76,46,95,44,33,30,53,49,46,52,64,50,44,55,53,52,45,46,52,50,44,49,50,31,51,36,54,38,47,52,44,54,50,51,44,48,52,46,58,51,52,52,38,55,72,76,58,67,54,83,68,76,77,63,82,92,62,60,65,50,58,46,44,50,56,37,43,44,71,59,34,96,60,72,67,74,60,54,44,41,53,47,50,51,52,48,51,42,51,34,51,41,57,76,68,65,47,88,65,69,50,68,70,43,53,51,47,33,75,77,40,11,70,59,44,41,62,56,54,72,70,72,85,55,74,43,62,85,56,61,51,68,66,76,67,73,70,69,72,53,71,50,42,42,51,14,53,50,45,51,51,48,51,29,47,52,55,50,26,34,56,51,44,72,55,56,56,66,72,62,53,48,33,49,41,43,50,55,46,68,71,34,80,92,42,67,90,58,51,68,68,58,47,20,51,50,32,47,53,48,39,33,74,45,44,67,48,84,77,54,74,66,59,34,42,52,49,42,52,53,41,58,63,78,72,114

Mean predicted aligned error: 5.65 Å

Sequence (285 aa):
MLKRTPIGTRFFNQMIRANDQACYSALQHAEFARQVAGLALERPDAFTAEIFTDNPYAMRMYRRAGELGPFGAASMMVGLQMSVIASYEYADAFSREIQAFRKKHFPSDADLKREEADEETLRRKMTIWCSDPPPNGYFDTLGYVRHRRNHFAHGFEEIEPAFSSYINQRGYRLNKFWDNGRTETFSFDFQDRNPSSISIEQTFGLINMLRVSIICIDELFANTLPFPDLFATEVRAILTDPRSRGLSRRRIASKARTRLEMSYGYRCSAEIANELTEQAMRGSR

Radius of gyration: 24.69 Å; Cα contacts (8 Å, |Δi|>4): 316; chains: 1; bounding box: 55×41×71 Å